Protein AF-A0A7S3J8K0-F1 (afdb_monomer_lite)

Radius of gyration: 32.5 Å; chains: 1; bounding box: 89×72×68 Å

Secondary structure (DSSP, 8-state):
-PPP------------------------------HHHHHHHHHHHHHHHHHHHHHHHHHHHHHHHHHHHHHTPPPPPPHHHHHHHHHHHHHHHHHHHHHHHHHHHHHHHHHH--HHHHHHHHHHHHHHHHHHHHHHHHHHHHHHHHHHHHHHTTS-THHHHHHHHHHHHHHHHHHHHHHHHIIIII--SSSS-S--HHHHHHHHHHHTT-HHHHHHHHHHHHHHHHHHHHHHHHHHHHHH--

Foldseek 3Di:
DDDDDDDDDDDDDDDDDDDDDDDPDPPPPPPPDPVVVVVVVVCVVVVVVVLCQLLLLLLVCQLVVLVVVLVPQQDQDDPVVLVVLVVVLVVLVVVLVVLVVVLVVLVVVLVPDDDPVSVVSVVVSVVVVVVSVVSVVVSVVSVVSSVSSVCVVVDDPVVSVVSNVVSVVSVVLSVVVVVQCCQVPVPDPDDDRPDNPLVVVLVVCVVVVCNVVSVVVVVVSVVSSVSSSVSSCVVVVVVVVD

Sequence (242 aa):
MSLVIGSGVLQSYSTTALSTACVDGSTTFTTKEPFAVYLICLLSFVGWWVFLLFLGVGLSAVPIDLINEFRGRPKKISKDEFSRRRTKLLQHVQALRKTHKQLEAVKETVEKDTGFKGWKNRRTFNRDLNKFEIQCMIAEKEFLALERVTKMSKLEPCLYWLKLLFGLIFIILSVVWIIHTFLWVLMVPGKDPIYPFLNNMLEGIREGHVDFLSTSVFALIAAYLLWAAIKGNIKFGFRFFC

Structure (mmCIF, N/CA/C/O backbone):
data_AF-A0A7S3J8K0-F1
#
_entry.id   AF-A0A7S3J8K0-F1
#
loop_
_atom_site.group_PDB
_atom_site.id
_atom_site.type_symbol
_atom_site.label_atom_id
_atom_site.label_alt_id
_atom_site.label_comp_id
_atom_site.label_asym_id
_atom_site.label_entity_id
_atom_site.label_seq_id
_atom_site.pdbx_PDB_ins_code
_atom_site.Cartn_x
_atom_site.Cartn_y
_atom_site.Cartn_z
_atom_site.occupancy
_atom_site.B_iso_or_equiv
_atom_site.auth_seq_id
_atom_site.auth_comp_id
_atom_site.auth_asym_id
_atom_site.auth_atom_id
_atom_site.pdbx_PDB_model_num
ATOM 1 N N . MET A 1 1 ? 38.466 -22.317 -21.990 1.00 37.34 1 MET A N 1
ATOM 2 C CA . MET A 1 1 ? 39.633 -21.489 -21.631 1.00 37.34 1 MET A CA 1
ATOM 3 C C . MET A 1 1 ? 39.431 -21.076 -20.185 1.00 37.34 1 MET A C 1
ATOM 5 O O . MET A 1 1 ? 38.468 -20.380 -19.895 1.00 37.34 1 MET A O 1
ATOM 9 N N . SER A 1 2 ? 40.194 -21.696 -19.288 1.00 30.28 2 SER A N 1
ATOM 10 C CA . SER A 1 2 ? 39.945 -21.714 -17.846 1.00 30.28 2 SER A CA 1
ATOM 11 C C . SER A 1 2 ? 40.284 -20.380 -17.194 1.00 30.28 2 SER A C 1
ATOM 13 O O . SER A 1 2 ? 41.313 -19.779 -17.494 1.00 30.28 2 SER A O 1
ATOM 15 N N . LEU A 1 3 ? 39.401 -19.953 -16.295 1.00 28.94 3 LEU A N 1
ATOM 16 C CA . LEU A 1 3 ? 39.547 -18.762 -15.480 1.00 28.94 3 LEU A CA 1
ATOM 17 C C . LEU A 1 3 ? 40.366 -19.106 -14.228 1.00 28.94 3 LEU A C 1
ATOM 19 O O . LEU A 1 3 ? 40.039 -20.032 -13.487 1.00 28.94 3 LEU A O 1
ATOM 23 N N . VAL A 1 4 ? 41.449 -18.357 -14.048 1.00 38.41 4 VAL A N 1
ATOM 24 C CA . VAL A 1 4 ? 42.348 -18.349 -12.893 1.00 38.41 4 VAL A CA 1
ATOM 25 C C . VAL A 1 4 ? 41.725 -17.504 -11.785 1.00 38.41 4 VAL A C 1
ATOM 27 O O . VAL A 1 4 ? 41.537 -16.311 -11.992 1.00 38.41 4 VAL A O 1
ATOM 30 N N . ILE A 1 5 ? 41.475 -18.093 -10.613 1.00 40.12 5 ILE A N 1
ATOM 31 C CA . ILE A 1 5 ? 41.446 -17.432 -9.291 1.00 40.12 5 ILE A CA 1
ATOM 32 C C . ILE A 1 5 ? 41.897 -18.536 -8.319 1.00 40.12 5 ILE A C 1
ATOM 34 O O . ILE A 1 5 ? 41.224 -19.550 -8.193 1.00 40.12 5 ILE A O 1
ATOM 38 N N . GLY A 1 6 ? 43.109 -18.533 -7.773 1.00 33.38 6 GLY A N 1
ATOM 39 C CA . GLY A 1 6 ? 43.604 -17.542 -6.822 1.00 33.38 6 GLY A CA 1
ATOM 40 C C . GLY A 1 6 ? 43.700 -18.230 -5.457 1.00 33.38 6 GLY A C 1
ATOM 41 O O . GLY A 1 6 ? 42.858 -18.025 -4.590 1.00 33.38 6 GLY A O 1
ATOM 42 N N . SER A 1 7 ? 44.682 -19.121 -5.315 1.00 35.03 7 SER A N 1
ATOM 43 C CA . SER A 1 7 ? 44.926 -19.920 -4.115 1.00 35.03 7 SER A CA 1
ATOM 44 C C . SER A 1 7 ? 45.577 -19.066 -3.028 1.00 35.03 7 SER A C 1
ATOM 46 O O . SER A 1 7 ? 46.740 -18.689 -3.145 1.00 35.03 7 SER A O 1
ATOM 48 N N . GLY A 1 8 ? 44.852 -18.809 -1.944 1.00 31.56 8 GLY A N 1
ATOM 49 C CA . GLY A 1 8 ? 45.462 -18.554 -0.646 1.00 31.56 8 GLY A CA 1
ATOM 50 C C . GLY A 1 8 ? 45.583 -19.878 0.097 1.00 31.56 8 GLY A C 1
ATOM 51 O O . GLY A 1 8 ? 44.588 -20.365 0.623 1.00 31.56 8 GLY A O 1
ATOM 52 N N . VAL A 1 9 ? 46.779 -20.466 0.145 1.00 36.59 9 VAL A N 1
ATOM 53 C CA . VAL A 1 9 ? 47.110 -21.491 1.143 1.00 36.59 9 VAL A CA 1
ATOM 54 C C . VAL A 1 9 ? 48.464 -21.150 1.739 1.00 36.59 9 VAL A C 1
ATOM 56 O O . VAL A 1 9 ? 49.478 -21.078 1.045 1.00 36.59 9 VAL A O 1
ATOM 59 N N . LEU A 1 10 ? 48.436 -20.922 3.049 1.00 36.06 10 LEU A N 1
ATOM 60 C CA . LEU A 1 10 ? 49.599 -20.827 3.909 1.00 36.06 10 LEU A CA 1
ATOM 61 C C . LEU A 1 10 ? 50.395 -22.134 3.834 1.00 36.06 10 LEU A C 1
ATOM 63 O O . LEU A 1 10 ? 49.951 -23.191 4.264 1.00 36.06 10 LEU A O 1
ATOM 67 N N . GLN A 1 11 ? 51.553 -21.999 3.202 1.00 34.75 11 GLN A N 1
ATOM 68 C CA . GLN A 1 11 ? 52.857 -22.588 3.482 1.00 34.75 11 GLN A CA 1
ATOM 69 C C . GLN A 1 11 ? 52.941 -23.711 4.525 1.00 34.75 11 GLN A C 1
ATOM 71 O O . GLN A 1 11 ? 52.584 -23.513 5.686 1.00 34.75 11 GLN A O 1
ATOM 76 N N . SER A 1 12 ? 53.589 -24.817 4.122 1.00 34.81 12 SER A N 1
ATOM 77 C CA . SER A 1 12 ? 54.822 -25.386 4.721 1.00 34.81 12 SER A CA 1
ATOM 78 C C . SER A 1 12 ? 54.952 -26.903 4.394 1.00 34.81 12 SER A C 1
ATOM 80 O O . SER A 1 12 ? 53.926 -27.564 4.313 1.00 34.81 12 SER A O 1
ATOM 82 N N . TYR A 1 13 ? 56.075 -27.584 4.099 1.00 34.81 13 TYR A N 1
ATOM 83 C CA . TYR A 1 13 ? 57.534 -27.370 4.068 1.00 34.81 13 TYR A CA 1
ATOM 84 C C . TYR A 1 13 ? 58.185 -28.271 2.962 1.00 34.81 13 TYR A C 1
ATOM 86 O O . TYR A 1 13 ? 57.579 -29.247 2.528 1.00 34.81 13 TYR A O 1
ATOM 94 N N . SER A 1 14 ? 59.419 -27.925 2.545 1.00 38.91 14 SER A N 1
ATOM 95 C CA . SER A 1 14 ? 60.467 -28.650 1.762 1.00 38.91 14 SER A CA 1
ATOM 96 C C . SER A 1 14 ? 60.599 -30.178 2.005 1.00 38.91 14 SER A C 1
ATOM 98 O O . SER A 1 14 ? 60.223 -30.634 3.073 1.00 38.91 14 SER A O 1
ATOM 100 N N . THR A 1 15 ? 61.192 -31.065 1.180 1.00 37.12 15 THR A N 1
ATOM 101 C CA . THR A 1 15 ? 62.047 -31.021 -0.033 1.00 37.12 15 THR A CA 1
ATOM 102 C C . THR A 1 15 ? 62.178 -32.449 -0.624 1.00 37.12 15 THR A C 1
ATOM 104 O O . THR A 1 15 ? 62.072 -33.428 0.107 1.00 37.12 15 THR A O 1
ATOM 107 N N . THR A 1 16 ? 62.564 -32.520 -1.909 1.00 36.84 16 THR A N 1
ATOM 108 C CA . THR A 1 16 ? 63.368 -33.561 -2.611 1.00 36.84 16 THR A CA 1
ATOM 109 C C . THR A 1 16 ? 62.804 -34.944 -3.009 1.00 36.84 16 THR A C 1
ATOM 111 O O . THR A 1 16 ? 62.582 -35.817 -2.184 1.00 36.84 16 THR A O 1
ATOM 114 N N . ALA A 1 17 ? 62.837 -35.130 -4.341 1.00 34.06 17 ALA A N 1
ATOM 115 C CA . ALA A 1 17 ? 63.299 -36.288 -5.124 1.00 34.06 17 ALA A CA 1
ATOM 116 C C . ALA A 1 17 ? 62.381 -37.511 -5.364 1.00 34.06 17 ALA A C 1
ATOM 118 O O . ALA A 1 17 ? 62.251 -38.410 -4.547 1.00 34.06 17 ALA A O 1
ATOM 119 N N . LEU A 1 18 ? 61.864 -37.545 -6.602 1.00 43.03 18 LEU A N 1
ATOM 120 C CA . LE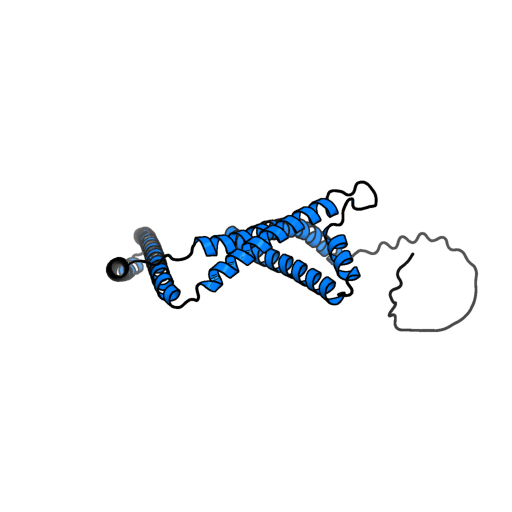U A 1 18 ? 61.936 -38.638 -7.586 1.00 43.03 18 LEU A CA 1
ATOM 121 C C . LEU A 1 18 ? 61.706 -40.086 -7.098 1.00 43.03 18 LEU A C 1
ATOM 123 O O . LEU A 1 18 ? 62.622 -40.742 -6.617 1.00 43.03 18 LEU A O 1
ATOM 127 N N . SER A 1 19 ? 60.531 -40.638 -7.410 1.00 37.44 19 SER A N 1
ATOM 128 C CA . SER A 1 19 ? 60.360 -42.072 -7.674 1.00 37.44 19 SER A CA 1
ATOM 129 C C . SER A 1 19 ? 59.039 -42.325 -8.396 1.00 37.44 19 SER A C 1
ATOM 131 O O . SER A 1 19 ? 57.958 -42.133 -7.845 1.00 37.44 19 SER A O 1
ATOM 133 N N . THR A 1 20 ? 59.149 -42.780 -9.638 1.00 48.78 20 THR A N 1
ATOM 134 C CA . THR A 1 20 ? 58.092 -43.391 -10.441 1.00 48.78 20 THR A CA 1
ATOM 135 C C . THR A 1 20 ? 57.468 -44.576 -9.701 1.00 48.78 20 THR A C 1
ATOM 137 O O . THR A 1 20 ? 58.139 -45.579 -9.481 1.00 48.78 20 THR A O 1
ATOM 140 N N . ALA A 1 21 ? 56.181 -44.493 -9.370 1.00 39.56 21 ALA A N 1
ATOM 141 C CA . ALA A 1 21 ? 55.320 -45.660 -9.187 1.00 39.56 21 ALA A CA 1
ATOM 142 C C . ALA A 1 21 ? 53.861 -45.238 -9.384 1.00 39.56 21 ALA A C 1
ATOM 144 O O . ALA A 1 21 ? 53.300 -44.472 -8.601 1.00 39.56 21 ALA A O 1
ATOM 145 N N . CYS A 1 22 ? 53.264 -45.724 -10.466 1.00 47.34 22 CYS A N 1
ATOM 146 C CA . CYS A 1 22 ? 51.845 -45.602 -10.745 1.00 47.34 22 CYS A CA 1
ATOM 147 C C . CYS A 1 22 ? 51.072 -46.388 -9.679 1.00 47.34 22 CYS A C 1
ATOM 149 O O . CYS A 1 22 ? 51.223 -47.605 -9.586 1.00 47.34 22 CYS A O 1
ATOM 151 N N . VAL A 1 23 ? 50.233 -45.706 -8.904 1.00 45.22 23 VAL A N 1
ATOM 152 C CA . VAL A 1 23 ? 49.132 -46.348 -8.186 1.00 45.22 23 VAL A CA 1
ATOM 153 C C . VAL A 1 23 ? 47.856 -45.808 -8.811 1.00 45.22 23 VAL A C 1
ATOM 155 O O . VAL A 1 23 ? 47.436 -44.690 -8.516 1.00 45.22 23 VAL A O 1
ATOM 158 N N . ASP A 1 24 ? 47.271 -46.608 -9.705 1.00 51.12 24 ASP A N 1
ATOM 159 C CA . ASP A 1 24 ? 45.864 -46.497 -10.079 1.00 51.12 24 ASP A CA 1
ATOM 160 C C . ASP A 1 24 ? 45.036 -46.787 -8.825 1.00 51.12 24 ASP A C 1
ATOM 162 O O . ASP A 1 24 ? 44.701 -47.923 -8.493 1.00 51.12 24 ASP A O 1
ATOM 166 N N . GLY A 1 25 ? 44.771 -45.728 -8.073 1.00 43.44 25 GLY A N 1
ATOM 167 C CA . GLY A 1 25 ? 43.767 -45.702 -7.033 1.00 43.44 25 GLY A CA 1
ATOM 168 C C . GLY A 1 25 ? 42.676 -44.766 -7.503 1.00 43.44 25 GLY A C 1
ATOM 169 O O . GLY A 1 25 ? 42.792 -43.557 -7.319 1.00 43.44 25 GLY A O 1
ATOM 170 N N . SER A 1 26 ? 41.613 -45.307 -8.093 1.00 50.69 26 SER A N 1
ATOM 171 C CA . SER A 1 26 ? 40.326 -44.626 -8.214 1.00 50.69 26 SER A CA 1
ATOM 172 C C . SER A 1 26 ? 39.761 -44.397 -6.809 1.00 50.69 26 SER A C 1
ATOM 174 O O . SER A 1 26 ? 38.843 -45.065 -6.342 1.00 50.69 26 SER A O 1
ATOM 176 N N . THR A 1 27 ? 40.356 -43.450 -6.090 1.00 48.88 27 THR A N 1
ATOM 177 C CA . THR A 1 27 ? 39.875 -42.983 -4.802 1.00 48.88 27 THR A CA 1
ATOM 178 C C . THR A 1 27 ? 38.696 -42.067 -5.079 1.00 48.88 27 THR A C 1
ATOM 180 O O . THR A 1 27 ? 38.815 -40.861 -5.278 1.00 48.88 27 THR A O 1
ATOM 183 N N . THR A 1 28 ? 37.507 -42.660 -5.124 1.00 48.69 28 THR A N 1
ATOM 184 C CA . THR A 1 28 ? 36.261 -41.916 -4.970 1.00 48.69 28 THR A CA 1
ATOM 185 C C . THR A 1 28 ? 36.272 -41.291 -3.579 1.00 48.69 28 THR A C 1
ATOM 187 O O . THR A 1 28 ? 35.854 -41.913 -2.598 1.00 48.69 28 THR A O 1
ATOM 190 N N . PHE A 1 29 ? 36.789 -40.065 -3.475 1.00 46.47 29 PHE A N 1
ATOM 191 C CA . PHE A 1 29 ? 36.611 -39.221 -2.304 1.00 46.47 29 PHE A CA 1
ATOM 192 C C . PHE A 1 29 ? 35.115 -38.961 -2.165 1.00 46.47 29 PHE A C 1
ATOM 194 O O . PHE A 1 29 ? 34.543 -38.080 -2.799 1.00 46.47 29 PHE A O 1
ATOM 201 N N . THR A 1 30 ? 34.462 -39.798 -1.364 1.00 54.72 30 THR A N 1
ATOM 202 C CA . THR A 1 30 ? 33.066 -39.612 -0.989 1.00 54.72 30 THR A CA 1
ATOM 203 C C . THR A 1 30 ? 33.068 -38.568 0.116 1.00 54.72 30 THR A C 1
ATOM 205 O O . THR A 1 30 ? 33.008 -38.888 1.305 1.00 54.72 30 THR A O 1
ATOM 208 N N . THR A 1 31 ? 33.249 -37.306 -0.264 1.00 59.72 31 THR A N 1
ATOM 209 C CA . THR A 1 31 ? 33.077 -36.180 0.644 1.00 59.72 31 THR A CA 1
ATOM 210 C C . THR A 1 31 ? 31.626 -36.222 1.100 1.00 59.72 31 THR A C 1
ATOM 212 O O . THR A 1 31 ? 30.705 -36.022 0.312 1.00 59.72 31 THR A O 1
ATOM 215 N N . LYS A 1 32 ? 31.401 -36.567 2.372 1.00 63.56 32 LYS A N 1
ATOM 216 C CA . LYS A 1 32 ? 30.095 -36.407 3.008 1.00 63.56 32 LYS A CA 1
ATOM 217 C C . LYS A 1 32 ? 29.818 -34.908 3.041 1.00 63.56 32 LYS A C 1
ATOM 219 O O . LYS A 1 32 ? 30.280 -34.222 3.949 1.00 63.56 32 LYS A O 1
ATOM 224 N N . GLU A 1 33 ? 29.147 -34.412 2.007 1.00 67.06 33 GLU A N 1
ATOM 225 C CA . GLU A 1 33 ? 28.693 -33.028 1.916 1.00 67.06 33 GLU A CA 1
ATOM 226 C C . GLU A 1 33 ? 27.973 -32.676 3.224 1.00 67.06 33 GLU A C 1
ATOM 228 O O . GLU A 1 33 ? 27.073 -33.418 3.646 1.00 67.06 33 GLU A O 1
ATOM 233 N N . PRO A 1 34 ? 28.381 -31.603 3.923 1.00 85.19 34 PRO A N 1
ATOM 234 C CA . PRO A 1 34 ? 27.758 -31.251 5.182 1.00 85.19 34 PRO A CA 1
ATOM 235 C C . PRO A 1 34 ? 26.278 -30.964 4.929 1.00 85.19 34 PRO A C 1
ATOM 237 O O . PRO A 1 34 ? 25.913 -30.368 3.917 1.00 85.19 34 PRO A O 1
ATOM 240 N N . PHE A 1 35 ? 25.417 -31.350 5.872 1.00 84.94 35 PHE A N 1
ATOM 241 C CA . PHE A 1 35 ? 23.965 -31.114 5.832 1.00 84.94 35 PHE A CA 1
ATOM 242 C C . PHE A 1 35 ? 23.584 -29.680 5.400 1.00 84.94 35 PHE A C 1
ATOM 244 O O . PHE A 1 35 ? 22.564 -29.469 4.746 1.00 84.94 35 PHE A O 1
ATOM 251 N N . ALA A 1 36 ? 24.445 -28.704 5.700 1.00 86.88 36 ALA A N 1
ATOM 252 C CA . ALA A 1 36 ? 24.331 -27.322 5.249 1.00 86.88 36 ALA A CA 1
ATOM 253 C C . ALA A 1 36 ? 24.188 -27.166 3.721 1.00 86.88 36 ALA A C 1
ATOM 255 O O . ALA A 1 36 ? 23.369 -26.364 3.283 1.00 86.88 36 ALA A O 1
ATOM 256 N N . VAL A 1 37 ? 24.922 -27.930 2.905 1.00 89.12 37 VAL A N 1
ATOM 257 C CA . VAL A 1 37 ? 24.858 -27.838 1.433 1.00 89.12 37 VAL A CA 1
ATOM 258 C C . VAL A 1 37 ? 23.489 -28.291 0.930 1.00 89.12 37 VAL A C 1
ATOM 260 O O . VAL A 1 37 ? 22.859 -27.585 0.145 1.00 89.12 37 VAL A O 1
ATOM 263 N N . TYR A 1 38 ? 22.962 -29.396 1.466 1.00 89.06 38 TYR A N 1
ATOM 264 C CA . TYR A 1 38 ? 21.605 -29.855 1.158 1.00 89.06 38 TYR A CA 1
ATOM 265 C C . TYR A 1 38 ? 20.540 -28.826 1.553 1.00 89.06 38 TYR A C 1
ATOM 267 O O . TYR A 1 38 ? 19.599 -28.592 0.793 1.00 89.06 38 TYR A O 1
ATOM 275 N N . LEU A 1 39 ? 20.704 -28.170 2.707 1.00 92.25 39 LEU A N 1
ATOM 276 C CA . LEU A 1 39 ? 19.794 -27.117 3.155 1.00 92.25 39 LEU A CA 1
ATOM 277 C C . LEU A 1 39 ? 19.836 -25.894 2.224 1.00 92.25 39 LEU A C 1
ATOM 279 O O . LEU A 1 39 ? 18.783 -25.382 1.852 1.00 92.25 39 LEU A O 1
ATOM 283 N N . ILE A 1 40 ? 21.024 -25.451 1.801 1.00 93.12 40 ILE A N 1
ATOM 284 C CA . ILE A 1 40 ? 21.189 -24.323 0.868 1.00 93.12 40 ILE A CA 1
ATOM 285 C C . ILE A 1 40 ? 20.564 -24.651 -0.494 1.00 93.12 40 ILE A C 1
ATOM 287 O O . ILE A 1 40 ? 19.859 -23.812 -1.059 1.00 93.12 40 ILE A O 1
ATOM 291 N N . CYS A 1 41 ? 20.757 -25.870 -1.006 1.00 92.00 41 CYS A N 1
ATOM 292 C CA . CYS A 1 41 ? 20.136 -26.317 -2.253 1.00 92.00 41 CYS A CA 1
ATOM 293 C C . CYS A 1 41 ? 18.606 -26.349 -2.152 1.00 92.00 41 CYS A C 1
ATOM 295 O O . CYS A 1 41 ? 17.924 -25.842 -3.042 1.00 92.00 41 CYS A O 1
ATOM 297 N N . LEU A 1 42 ? 18.059 -26.884 -1.056 1.00 93.25 42 LEU A N 1
ATOM 298 C CA . LEU A 1 42 ? 16.615 -26.937 -0.830 1.00 93.25 42 LEU A CA 1
ATOM 299 C C . LEU A 1 42 ? 16.009 -25.532 -0.698 1.00 93.25 42 LEU A C 1
ATOM 301 O O . LEU A 1 42 ? 14.989 -25.241 -1.323 1.00 93.25 42 LEU A O 1
ATOM 305 N N . LEU A 1 43 ? 16.656 -24.637 0.052 1.00 93.56 43 LEU A N 1
ATOM 306 C CA . LEU A 1 43 ? 16.227 -23.243 0.187 1.00 93.56 43 LEU A CA 1
ATOM 307 C C . LEU A 1 43 ? 16.319 -22.479 -1.135 1.00 93.56 43 LEU A C 1
ATOM 309 O O . LEU A 1 43 ? 15.436 -21.679 -1.425 1.00 93.56 43 LEU A O 1
ATOM 313 N N . SER A 1 44 ? 17.336 -22.741 -1.957 1.00 93.56 44 SER A N 1
ATOM 314 C CA . SER A 1 44 ? 17.474 -22.119 -3.280 1.00 93.56 44 SER A CA 1
ATOM 315 C C . SER A 1 44 ? 16.397 -22.612 -4.247 1.00 93.56 44 SER A C 1
ATOM 317 O O . SER A 1 44 ? 15.802 -21.813 -4.969 1.00 93.56 44 SER A O 1
ATOM 319 N N . PHE A 1 45 ? 16.090 -23.913 -4.218 1.00 93.94 45 PHE A N 1
ATOM 320 C CA . PHE A 1 45 ? 15.028 -24.504 -5.030 1.00 93.94 45 PHE A CA 1
ATOM 321 C C . PHE A 1 45 ? 13.655 -23.916 -4.683 1.00 93.94 45 PHE A C 1
ATOM 323 O O . PHE A 1 45 ? 12.934 -23.462 -5.569 1.00 93.94 45 PHE A O 1
ATOM 330 N N . VAL A 1 46 ? 13.306 -23.861 -3.393 1.00 94.31 46 VAL A N 1
ATOM 331 C CA . VAL A 1 46 ? 12.047 -23.247 -2.934 1.00 94.31 46 VAL A CA 1
ATOM 332 C C . VAL A 1 46 ? 12.056 -21.735 -3.179 1.00 94.31 46 VAL A C 1
ATOM 334 O O . VAL A 1 46 ? 11.060 -21.166 -3.629 1.00 94.31 46 VAL A O 1
ATOM 337 N N . GLY A 1 47 ? 13.194 -21.088 -2.929 1.00 90.88 47 GLY A N 1
ATOM 338 C CA . GLY A 1 47 ? 13.393 -19.653 -3.087 1.00 90.88 47 GLY A CA 1
ATOM 339 C C . GLY A 1 47 ? 13.126 -19.173 -4.507 1.00 90.88 47 GLY A C 1
ATOM 340 O O . GLY A 1 47 ? 12.505 -18.131 -4.668 1.00 90.88 47 GLY A O 1
ATOM 341 N N . TRP A 1 48 ? 13.496 -19.945 -5.531 1.00 89.12 48 TRP A N 1
ATOM 342 C CA . TRP A 1 48 ? 13.226 -19.592 -6.927 1.00 89.12 48 TRP A CA 1
ATOM 343 C C . TRP A 1 48 ? 11.726 -19.458 -7.226 1.00 89.12 48 TRP A C 1
ATOM 345 O O . TRP A 1 48 ? 11.288 -18.454 -7.786 1.00 89.12 48 TRP A O 1
ATOM 355 N N . TRP A 1 49 ? 10.913 -20.425 -6.791 1.00 89.69 49 TRP A N 1
ATOM 356 C CA . TRP A 1 49 ? 9.459 -20.394 -6.992 1.00 89.69 49 TRP A CA 1
ATOM 357 C C . TRP A 1 49 ? 8.795 -19.237 -6.252 1.00 89.69 49 TRP A C 1
ATOM 359 O O . TRP A 1 49 ? 7.958 -18.520 -6.805 1.00 89.69 49 TRP A O 1
ATOM 369 N N . VAL A 1 50 ? 9.203 -19.037 -5.001 1.00 89.25 50 VAL A N 1
ATOM 370 C CA . VAL A 1 50 ? 8.712 -17.955 -4.150 1.00 89.25 50 VAL A CA 1
ATOM 371 C C . VAL A 1 50 ? 9.114 -16.590 -4.726 1.00 89.25 50 VAL A C 1
ATOM 373 O O . VAL A 1 50 ? 8.292 -15.675 -4.791 1.00 89.25 50 VAL A O 1
ATOM 376 N N . PHE A 1 51 ? 10.346 -16.466 -5.222 1.00 87.62 51 PHE A N 1
ATOM 377 C CA . PHE A 1 51 ? 10.860 -15.259 -5.860 1.00 87.62 51 PHE A CA 1
ATOM 378 C C . PHE A 1 51 ? 10.100 -14.916 -7.142 1.00 87.62 51 PHE A C 1
ATOM 380 O O . PHE A 1 51 ? 9.715 -13.763 -7.308 1.00 87.62 51 PHE A O 1
ATOM 387 N N . LEU A 1 52 ? 9.812 -15.892 -8.011 1.00 88.19 52 LEU A N 1
ATOM 388 C CA . LEU A 1 52 ? 9.024 -15.659 -9.228 1.00 88.19 52 LEU A CA 1
ATOM 389 C C . LEU A 1 52 ? 7.620 -15.127 -8.915 1.00 88.19 52 LEU A C 1
ATOM 391 O O . LEU A 1 52 ? 7.156 -14.187 -9.563 1.00 88.19 52 LEU A O 1
ATOM 395 N N . LEU A 1 53 ? 6.960 -15.688 -7.899 1.00 89.12 53 LEU A N 1
ATOM 396 C CA . LEU A 1 53 ? 5.637 -15.239 -7.471 1.00 89.12 53 LEU A CA 1
ATOM 397 C C . LEU A 1 53 ? 5.690 -13.796 -6.950 1.00 89.12 53 LEU A C 1
ATOM 399 O O . LEU A 1 53 ? 4.933 -12.940 -7.414 1.00 89.12 53 LEU A O 1
ATOM 403 N N . PHE A 1 54 ? 6.599 -13.499 -6.018 1.00 90.00 54 PHE A N 1
ATOM 404 C CA . PHE A 1 54 ? 6.698 -12.165 -5.425 1.00 90.00 54 PHE A CA 1
ATOM 405 C C . PHE A 1 54 ? 7.174 -11.103 -6.408 1.00 90.00 54 PHE A C 1
ATOM 407 O O . PHE A 1 54 ? 6.605 -10.009 -6.445 1.00 90.00 54 PHE A O 1
ATOM 414 N N . LEU A 1 55 ? 8.177 -11.416 -7.228 1.00 90.31 55 LEU A N 1
ATOM 415 C CA . LEU A 1 55 ? 8.682 -10.502 -8.241 1.00 90.31 55 LEU A CA 1
ATOM 416 C C . LEU A 1 55 ? 7.604 -10.216 -9.290 1.00 90.31 55 LEU A C 1
ATOM 418 O O . LEU A 1 55 ? 7.397 -9.053 -9.621 1.00 90.31 55 LEU A O 1
ATOM 422 N N . GLY A 1 56 ? 6.860 -11.228 -9.752 1.00 88.56 56 GLY A N 1
ATOM 423 C CA . GLY A 1 56 ? 5.780 -11.048 -10.729 1.00 88.56 56 GLY A CA 1
ATOM 424 C C . GLY A 1 56 ? 4.636 -10.164 -10.215 1.00 88.56 56 GLY A C 1
ATOM 425 O O . GLY A 1 56 ? 4.190 -9.234 -10.900 1.00 88.56 56 GLY A O 1
ATOM 426 N N . VAL A 1 57 ? 4.193 -10.389 -8.973 1.00 90.56 57 VAL A N 1
ATOM 427 C CA . VAL A 1 57 ? 3.193 -9.526 -8.319 1.00 90.56 57 VAL A CA 1
ATOM 428 C C . VAL A 1 57 ? 3.749 -8.114 -8.108 1.00 90.56 57 VAL A C 1
ATOM 430 O O . VAL A 1 57 ? 3.045 -7.131 -8.329 1.00 90.56 57 VAL A O 1
ATOM 433 N N . GLY A 1 58 ? 5.019 -7.992 -7.727 1.00 91.00 58 GLY A N 1
ATOM 434 C CA . GLY A 1 58 ? 5.711 -6.719 -7.554 1.00 91.00 58 GLY A CA 1
ATOM 435 C C . GLY A 1 58 ? 5.792 -5.886 -8.833 1.00 91.00 58 GLY A C 1
ATOM 436 O O . GLY A 1 58 ? 5.432 -4.706 -8.828 1.00 91.00 58 GLY A O 1
ATOM 437 N N . LEU A 1 59 ? 6.204 -6.514 -9.938 1.00 90.81 59 LEU A N 1
ATOM 438 C CA . LEU A 1 59 ? 6.434 -5.879 -11.241 1.00 90.81 59 LEU A CA 1
ATOM 439 C C . LEU A 1 59 ? 5.155 -5.263 -11.827 1.00 90.81 59 LEU A C 1
ATOM 441 O O . LEU A 1 59 ? 5.205 -4.235 -12.504 1.00 90.81 59 LEU A O 1
ATOM 445 N N . SER A 1 60 ? 4.003 -5.878 -11.546 1.00 89.81 60 SER A N 1
ATOM 446 C CA . SER A 1 60 ? 2.683 -5.376 -11.939 1.00 89.81 60 SER A CA 1
ATOM 447 C C . SER A 1 60 ? 2.095 -4.397 -10.918 1.00 89.81 60 SER A C 1
ATOM 449 O O . SER A 1 60 ? 1.479 -3.399 -11.296 1.00 89.81 60 SER A O 1
ATOM 451 N N . ALA A 1 61 ? 2.321 -4.615 -9.619 1.00 90.31 61 ALA A N 1
ATOM 452 C CA . ALA A 1 61 ? 1.799 -3.750 -8.565 1.00 90.31 61 ALA A CA 1
ATOM 453 C C . ALA A 1 61 ? 2.380 -2.330 -8.609 1.00 90.31 61 ALA A C 1
ATOM 455 O O . ALA A 1 61 ? 1.631 -1.374 -8.409 1.00 90.31 61 ALA A O 1
ATOM 456 N N . VAL A 1 62 ? 3.683 -2.173 -8.880 1.00 90.00 62 VAL A N 1
ATOM 457 C CA . VAL A 1 62 ? 4.348 -0.856 -8.880 1.00 90.00 62 VAL A CA 1
ATOM 458 C C . VAL A 1 62 ? 3.672 0.142 -9.833 1.00 90.00 62 VAL A C 1
ATOM 460 O O . VAL A 1 62 ? 3.217 1.176 -9.337 1.00 90.00 62 VAL A O 1
ATOM 463 N N . PRO A 1 63 ? 3.558 -0.119 -11.152 1.00 89.88 63 PRO A N 1
ATOM 464 C CA . PRO A 1 63 ? 2.930 0.830 -12.071 1.00 89.88 63 PRO A CA 1
ATOM 465 C C . PRO A 1 63 ? 1.446 1.065 -11.760 1.00 89.88 63 PRO A C 1
ATOM 467 O O . PRO A 1 63 ? 0.978 2.205 -11.797 1.00 89.88 63 PRO A O 1
ATOM 470 N N . ILE A 1 64 ? 0.709 0.008 -11.402 1.00 89.50 64 ILE A N 1
ATOM 471 C CA . ILE A 1 64 ? -0.725 0.095 -11.098 1.00 89.50 64 ILE A CA 1
ATOM 472 C C . ILE A 1 64 ? -0.975 0.986 -9.876 1.00 89.50 64 ILE A C 1
ATOM 474 O O . ILE A 1 64 ? -1.910 1.787 -9.884 1.00 89.50 64 ILE A O 1
ATOM 478 N N . ASP A 1 65 ? -0.139 0.892 -8.841 1.00 88.88 65 ASP A N 1
ATOM 479 C CA . ASP A 1 65 ? -0.295 1.698 -7.629 1.00 88.88 65 ASP A CA 1
ATOM 480 C C . ASP A 1 65 ? -0.045 3.188 -7.898 1.00 88.88 65 ASP A C 1
ATOM 482 O O . ASP A 1 65 ? -0.815 4.022 -7.422 1.00 88.88 65 ASP A O 1
ATOM 486 N N . LEU A 1 66 ? 0.955 3.533 -8.722 1.00 88.06 66 LEU A N 1
ATOM 487 C CA . LEU A 1 66 ? 1.227 4.925 -9.111 1.00 88.06 66 LEU A CA 1
ATOM 488 C C . LEU A 1 66 ? 0.060 5.529 -9.915 1.00 88.06 66 LEU A C 1
ATOM 490 O O . LEU A 1 66 ? -0.342 6.672 -9.683 1.00 88.06 66 LEU A O 1
ATOM 494 N N . ILE A 1 67 ? -0.537 4.750 -10.821 1.00 88.81 67 ILE A N 1
ATOM 495 C CA . ILE A 1 67 ? -1.702 5.183 -11.609 1.00 88.81 67 ILE A CA 1
ATOM 496 C C . ILE A 1 67 ? -2.943 5.315 -10.726 1.00 88.81 67 ILE A C 1
ATOM 498 O O . ILE A 1 67 ? -3.704 6.279 -10.850 1.00 88.81 67 ILE A O 1
ATOM 502 N N . ASN A 1 68 ? -3.160 4.367 -9.815 1.00 88.69 68 ASN A N 1
ATOM 503 C CA . ASN A 1 68 ? -4.278 4.417 -8.881 1.00 88.69 68 ASN A CA 1
ATOM 504 C C . ASN A 1 68 ? -4.168 5.606 -7.927 1.00 88.69 68 ASN A C 1
ATOM 506 O O . ASN A 1 68 ? -5.188 6.217 -7.617 1.00 88.69 68 ASN A O 1
ATOM 510 N N . GLU A 1 69 ? -2.960 5.991 -7.521 1.00 86.50 69 GLU A N 1
ATOM 511 C CA . GLU A 1 69 ? -2.744 7.189 -6.713 1.00 86.50 69 GLU A CA 1
ATOM 512 C C . GLU A 1 69 ? -3.134 8.469 -7.471 1.00 86.50 69 GLU A C 1
ATOM 514 O O . GLU A 1 69 ? -3.776 9.358 -6.907 1.00 86.50 69 GLU A O 1
ATOM 519 N N . PHE A 1 70 ? -2.849 8.538 -8.776 1.00 86.00 70 PHE A N 1
ATOM 520 C CA . PHE A 1 70 ? -3.304 9.643 -9.623 1.00 86.00 70 PHE A CA 1
ATOM 521 C C . PHE A 1 70 ? -4.827 9.649 -9.846 1.00 86.00 70 PHE A C 1
ATOM 523 O O . PHE A 1 70 ? -5.464 10.710 -9.867 1.00 86.00 70 PHE A O 1
ATOM 530 N N . ARG A 1 71 ? -5.439 8.470 -10.018 1.00 85.81 71 ARG A N 1
ATOM 531 C CA . ARG A 1 71 ? -6.898 8.323 -10.174 1.00 85.81 71 ARG A CA 1
ATOM 532 C C . ARG A 1 71 ? -7.646 8.659 -8.886 1.00 85.81 71 ARG A C 1
ATOM 534 O O . ARG A 1 71 ? -8.665 9.341 -8.939 1.00 85.81 71 ARG A O 1
ATOM 541 N N . GLY A 1 72 ? -7.117 8.225 -7.745 1.00 80.88 72 GLY A N 1
ATOM 542 C CA . GLY A 1 72 ? -7.633 8.473 -6.399 1.00 80.88 72 GLY A CA 1
ATOM 543 C C . GLY A 1 72 ? -7.388 9.893 -5.887 1.00 80.88 72 GLY A C 1
ATOM 544 O O . GLY A 1 72 ? -7.500 10.137 -4.683 1.00 80.88 72 GLY A O 1
ATOM 545 N N . ARG A 1 73 ? -7.044 10.835 -6.777 1.00 82.12 73 ARG A N 1
ATOM 546 C CA . ARG A 1 73 ? -6.825 12.228 -6.406 1.00 82.12 73 ARG A CA 1
ATOM 547 C C . ARG A 1 73 ? -8.103 12.824 -5.788 1.00 82.12 73 ARG A C 1
ATOM 549 O O . ARG A 1 73 ? -9.170 12.781 -6.410 1.00 82.12 73 ARG A O 1
ATOM 556 N N . PRO A 1 74 ? -8.028 13.402 -4.582 1.00 77.69 74 PRO A N 1
ATOM 557 C CA . PRO A 1 74 ? -9.132 14.175 -4.007 1.00 77.69 74 PRO A CA 1
ATOM 558 C C . PRO A 1 74 ? -9.521 15.336 -4.938 1.00 77.69 74 PRO A C 1
ATOM 560 O O . PRO A 1 74 ? -8.686 16.148 -5.341 1.00 77.69 74 PRO A O 1
ATOM 563 N N . LYS A 1 75 ? -10.805 15.417 -5.296 1.00 76.94 75 LYS A N 1
ATOM 564 C CA . LYS A 1 75 ? -11.356 16.513 -6.104 1.00 76.94 75 LYS A CA 1
ATOM 565 C C . LYS A 1 75 ? -11.712 17.695 -5.201 1.00 76.94 75 LYS A C 1
ATOM 567 O O . LYS A 1 75 ? -12.072 17.501 -4.042 1.00 76.94 75 LYS A O 1
ATOM 572 N N . LYS A 1 76 ? -11.618 18.918 -5.733 1.00 77.00 76 LYS A N 1
ATOM 573 C CA . LYS A 1 76 ? -12.045 20.128 -5.016 1.00 77.00 76 LYS A CA 1
ATOM 574 C C . LYS A 1 76 ? -13.543 20.015 -4.707 1.00 77.00 76 LYS A C 1
ATOM 576 O O . LYS A 1 76 ? -14.338 19.806 -5.618 1.00 77.00 76 LYS A O 1
ATOM 581 N N . ILE A 1 77 ? -13.895 20.123 -3.430 1.00 82.69 77 ILE A N 1
ATOM 582 C CA . ILE A 1 77 ? -15.277 20.124 -2.934 1.00 82.69 77 ILE A CA 1
ATOM 583 C C . ILE A 1 77 ? -15.704 21.586 -2.745 1.00 82.69 77 ILE A C 1
ATOM 585 O O . ILE A 1 77 ? -14.876 22.422 -2.375 1.00 82.69 77 ILE A O 1
ATOM 589 N N . SER A 1 78 ? -16.976 21.909 -2.993 1.00 86.94 78 SER A N 1
ATOM 590 C CA . SER A 1 78 ? -17.512 23.246 -2.696 1.00 86.94 78 SER A CA 1
ATOM 591 C C . SER A 1 78 ? -17.437 23.552 -1.191 1.00 86.94 78 SER A C 1
ATOM 593 O O . SER A 1 78 ? -17.591 22.653 -0.362 1.00 86.94 78 SER A O 1
ATOM 595 N N . LYS A 1 79 ? -17.228 24.822 -0.815 1.00 86.56 79 LYS A N 1
ATOM 596 C CA . LYS A 1 79 ? -17.114 25.241 0.598 1.00 86.56 79 LYS A CA 1
ATOM 597 C C . LYS A 1 79 ? -18.358 24.862 1.413 1.00 86.56 79 LYS A C 1
ATOM 599 O O . LYS A 1 79 ? -18.229 24.380 2.538 1.00 86.56 79 LYS A O 1
ATOM 604 N N . ASP A 1 80 ? -19.539 24.999 0.817 1.00 90.44 80 ASP A N 1
ATOM 605 C CA . ASP A 1 80 ? -20.810 24.674 1.472 1.00 90.44 80 ASP A CA 1
ATOM 606 C C . ASP A 1 80 ? -20.955 23.173 1.711 1.00 90.44 80 ASP A C 1
ATOM 608 O O . ASP A 1 80 ? -21.353 22.728 2.789 1.00 90.44 80 ASP A O 1
ATOM 612 N N . GLU A 1 81 ? -20.580 22.369 0.717 1.00 90.38 81 GLU A N 1
ATOM 613 C CA . GLU A 1 81 ? -20.611 20.916 0.828 1.00 90.38 81 GLU A CA 1
ATOM 614 C C . GLU A 1 81 ? -19.590 20.417 1.861 1.00 90.38 81 GLU A C 1
ATOM 616 O O . GLU A 1 81 ? -19.899 19.529 2.658 1.00 90.38 81 GLU A O 1
ATOM 621 N N . PHE A 1 82 ? -18.405 21.030 1.914 1.00 91.06 82 PHE A N 1
ATOM 622 C CA . PHE A 1 82 ? -17.397 20.736 2.930 1.00 91.06 82 PHE A CA 1
ATOM 623 C C . PHE A 1 82 ? -17.918 21.021 4.346 1.00 91.06 82 PHE A C 1
ATOM 625 O O . PHE A 1 82 ? -17.789 20.171 5.230 1.00 91.06 82 PHE A O 1
ATOM 632 N N . SER A 1 83 ? -18.567 22.173 4.552 1.00 91.44 83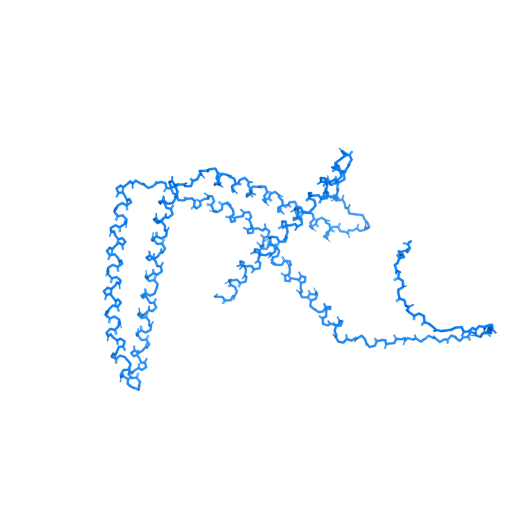 SER A N 1
ATOM 633 C CA . SER A 1 83 ? -19.184 22.527 5.837 1.00 91.44 83 SER A CA 1
ATOM 634 C C . SER A 1 83 ? -20.264 21.517 6.242 1.00 91.44 83 SER A C 1
ATOM 636 O O . SER A 1 83 ? -20.244 20.990 7.355 1.00 91.44 83 SER A O 1
ATOM 638 N N . ARG A 1 84 ? -21.148 21.134 5.307 1.00 94.25 84 ARG A N 1
ATOM 639 C CA . ARG A 1 84 ? -22.185 20.114 5.546 1.00 94.25 84 ARG A CA 1
ATOM 640 C C . ARG A 1 84 ? -21.594 18.762 5.949 1.00 94.25 84 ARG A C 1
ATOM 642 O O . ARG A 1 84 ? -22.071 18.158 6.909 1.00 94.25 84 ARG A O 1
ATOM 649 N N . ARG A 1 85 ? -20.563 18.281 5.241 1.00 92.56 85 ARG A N 1
ATOM 650 C CA . ARG A 1 85 ? -19.890 17.007 5.557 1.00 92.56 85 ARG A CA 1
ATOM 651 C C . ARG A 1 85 ? -19.210 17.055 6.925 1.00 92.56 85 ARG A C 1
ATOM 653 O O . ARG A 1 85 ? -19.362 16.119 7.702 1.00 92.56 85 ARG A O 1
ATOM 660 N N . ARG A 1 86 ? -18.537 18.163 7.257 1.00 93.69 86 ARG A N 1
ATOM 661 C CA . ARG A 1 86 ? -17.911 18.363 8.572 1.00 93.69 86 ARG A CA 1
ATOM 662 C C . ARG A 1 86 ? -18.939 18.332 9.706 1.00 93.69 86 ARG A C 1
ATOM 664 O O . ARG A 1 86 ? -18.694 17.685 10.719 1.00 93.69 86 ARG A O 1
ATOM 671 N N . THR A 1 87 ? -20.090 18.981 9.533 1.00 95.62 87 THR A N 1
ATOM 672 C CA . THR A 1 87 ? -21.166 18.980 10.538 1.00 95.62 87 THR A CA 1
ATOM 673 C C . THR A 1 87 ? -21.781 17.592 10.715 1.00 95.62 87 THR A C 1
ATOM 675 O O . THR A 1 87 ? -21.979 17.163 11.849 1.00 95.62 87 THR A O 1
ATOM 678 N N . LYS A 1 88 ? -22.022 16.852 9.622 1.00 95.75 88 LYS A N 1
ATOM 679 C CA . LYS A 1 88 ? -22.491 15.456 9.692 1.00 95.75 88 LYS A CA 1
ATOM 680 C C . LYS A 1 88 ? -21.497 14.554 10.425 1.00 95.75 88 LYS A C 1
ATOM 682 O O . LYS A 1 88 ? -21.902 13.798 11.303 1.00 95.75 88 LYS A O 1
ATOM 687 N N . LEU A 1 89 ? -20.204 14.678 10.117 1.00 95.69 89 LEU A N 1
ATOM 688 C CA . LEU A 1 89 ? -19.153 13.924 10.798 1.00 95.69 89 LEU A CA 1
ATOM 689 C C . LEU A 1 89 ? -19.098 14.270 12.292 1.00 95.69 89 LEU A C 1
ATOM 691 O O . LEU A 1 89 ? -19.016 13.375 13.126 1.00 95.69 89 LEU A O 1
ATOM 695 N N . LEU A 1 90 ? -19.216 15.554 12.650 1.00 96.19 90 LEU A N 1
ATOM 696 C CA . LEU A 1 90 ? -19.264 15.986 14.048 1.00 96.19 90 LEU A CA 1
ATOM 697 C C . LEU A 1 90 ? -20.450 15.357 14.795 1.00 96.19 90 LEU A C 1
ATOM 699 O O . LEU A 1 90 ? -20.272 14.846 15.899 1.00 96.19 90 LEU A O 1
ATOM 703 N N . GLN A 1 91 ? -21.641 15.353 14.190 1.00 96.38 91 GLN A N 1
ATOM 704 C CA . GLN A 1 91 ? -22.829 14.706 14.759 1.00 96.38 91 GLN A CA 1
ATOM 705 C C . GLN A 1 91 ? -22.627 13.195 14.927 1.00 96.38 91 GLN A C 1
ATOM 707 O O . GLN A 1 91 ? -22.965 12.640 15.974 1.00 96.38 91 GLN A O 1
ATOM 712 N N . HIS A 1 92 ? -22.031 12.534 13.933 1.00 95.62 92 HIS A N 1
ATOM 713 C CA . HIS A 1 92 ? -21.741 11.104 13.989 1.00 95.62 92 HIS A CA 1
ATOM 714 C C . HIS A 1 92 ? -20.736 10.766 15.103 1.00 95.62 92 HIS A C 1
ATOM 716 O O . HIS A 1 92 ? -20.994 9.882 15.917 1.00 95.62 92 HIS A O 1
ATOM 722 N N . VAL A 1 93 ? -19.647 11.531 15.231 1.00 96.56 93 VAL A N 1
ATOM 723 C CA . VAL A 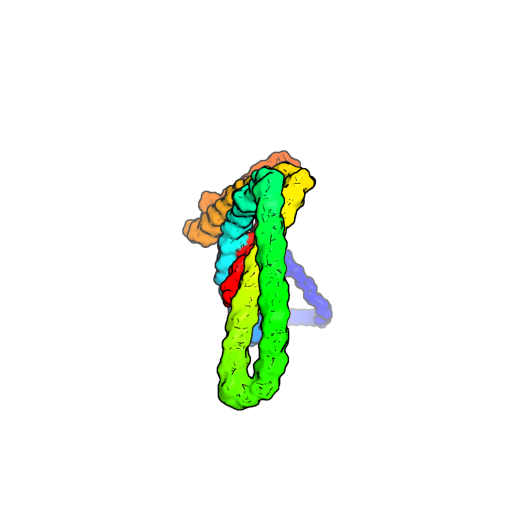1 93 ? -18.658 11.376 16.313 1.00 96.56 93 VAL A CA 1
ATOM 724 C C . VAL A 1 93 ? -19.285 11.636 17.688 1.00 96.56 93 VAL A C 1
ATOM 726 O O . VAL A 1 93 ? -18.993 10.925 18.649 1.00 96.56 93 VAL A O 1
ATOM 729 N N . GLN A 1 94 ? -20.190 12.611 17.805 1.00 96.88 94 GLN A N 1
ATOM 730 C CA . GLN A 1 94 ? -20.934 12.845 19.046 1.00 96.88 94 GLN A CA 1
ATOM 731 C C . GLN A 1 94 ? -21.848 11.664 19.406 1.00 96.88 94 GLN A C 1
ATOM 733 O O . GLN A 1 94 ? -21.923 11.288 20.578 1.00 96.88 94 GLN A O 1
ATOM 738 N N . ALA A 1 95 ? -22.517 11.054 18.423 1.00 95.75 95 ALA A N 1
ATOM 739 C CA . ALA A 1 95 ? -23.326 9.853 18.628 1.00 95.75 95 ALA A CA 1
ATOM 740 C C . ALA A 1 95 ? -22.463 8.641 19.024 1.00 95.75 95 ALA A C 1
ATOM 742 O O . ALA A 1 95 ? -22.803 7.926 19.971 1.00 95.75 95 ALA A O 1
ATOM 743 N N . LEU A 1 96 ? -21.305 8.461 18.381 1.00 95.88 96 LEU A N 1
ATOM 744 C CA . LEU A 1 96 ? -20.325 7.437 18.750 1.00 95.88 96 LEU A CA 1
ATOM 745 C C . LEU A 1 96 ? -19.832 7.625 20.183 1.00 95.88 96 LEU A C 1
ATOM 747 O O . LEU A 1 96 ? -19.818 6.672 20.955 1.00 95.88 96 LEU A O 1
ATOM 751 N N . ARG A 1 97 ? -19.528 8.860 20.592 1.00 96.44 97 ARG A N 1
ATOM 752 C CA . ARG A 1 97 ? -19.111 9.158 21.968 1.00 96.44 97 ARG A CA 1
ATOM 753 C C . ARG A 1 97 ? -20.189 8.811 22.999 1.00 96.44 97 ARG A C 1
ATOM 755 O O . ARG A 1 97 ? -19.856 8.343 24.084 1.00 96.44 97 ARG A O 1
ATOM 762 N N . LYS A 1 98 ? -21.471 9.029 22.687 1.00 96.25 98 LYS A N 1
ATOM 763 C CA . LYS A 1 98 ? -22.585 8.611 23.560 1.00 96.25 98 LYS A CA 1
ATOM 764 C C . LYS A 1 98 ? -22.693 7.088 23.639 1.00 96.25 98 LYS A C 1
ATOM 766 O O . LYS A 1 98 ? -22.821 6.555 24.736 1.00 96.25 98 LYS A O 1
ATOM 771 N N . THR A 1 99 ? -22.577 6.412 22.498 1.00 94.88 99 THR A N 1
ATOM 772 C CA . THR A 1 99 ? -22.595 4.943 22.410 1.00 94.88 99 THR A CA 1
ATOM 773 C C . THR A 1 99 ? -21.447 4.334 23.217 1.00 94.88 99 THR A C 1
ATOM 775 O O . THR A 1 99 ? -21.662 3.397 23.975 1.00 94.88 99 THR A O 1
ATOM 778 N N . HIS A 1 100 ? -20.247 4.918 23.140 1.00 96.00 100 HIS A N 1
ATOM 779 C CA . HIS A 1 100 ? -19.090 4.497 23.928 1.00 96.00 100 HIS A CA 1
ATOM 780 C C . HIS A 1 100 ? -19.352 4.574 25.437 1.00 96.00 100 HIS A C 1
ATOM 782 O O . HIS A 1 100 ? -19.124 3.595 26.137 1.00 96.00 100 HIS A O 1
ATOM 788 N N . LYS A 1 101 ? -19.913 5.690 25.929 1.00 96.12 101 LYS A N 1
ATOM 789 C CA . LYS A 1 101 ? -20.276 5.839 27.351 1.00 96.12 101 LYS A CA 1
ATOM 790 C C . LYS A 1 101 ? -21.296 4.795 27.816 1.00 96.12 101 LYS A C 1
ATOM 792 O O . LYS A 1 101 ? -21.209 4.303 28.933 1.00 96.12 101 LYS A O 1
ATOM 797 N N . GLN A 1 102 ? -22.275 4.462 26.972 1.00 94.31 102 GLN A N 1
ATOM 798 C CA . GLN A 1 102 ? -23.244 3.405 27.280 1.00 94.31 102 GLN A CA 1
ATOM 799 C C . GLN A 1 102 ? -22.563 2.037 27.354 1.00 94.31 102 GLN A C 1
ATOM 801 O O . GLN A 1 102 ? -22.851 1.248 28.247 1.00 94.31 102 GLN A O 1
ATOM 806 N N . LEU A 1 103 ? -21.640 1.774 26.432 1.00 93.81 103 LEU A N 1
ATOM 807 C CA . LEU A 1 103 ? -20.891 0.527 26.380 1.00 93.81 103 LEU A CA 1
ATOM 808 C C . LEU A 1 103 ? -19.952 0.383 27.587 1.00 93.81 103 LEU A C 1
ATOM 810 O O . LEU A 1 103 ? -19.839 -0.703 28.142 1.00 93.81 103 LEU A O 1
ATOM 814 N N . GLU A 1 104 ? -19.350 1.478 28.046 1.00 94.06 104 GLU A N 1
ATOM 815 C CA . GLU A 1 104 ? -18.543 1.533 29.269 1.00 94.06 104 GLU A CA 1
ATOM 816 C C . GLU A 1 104 ? -19.375 1.194 30.517 1.00 94.06 104 GLU A C 1
ATOM 818 O O . GLU A 1 104 ? -18.975 0.339 31.302 1.00 94.06 104 GLU A O 1
ATOM 823 N N . ALA A 1 105 ? -20.589 1.742 30.641 1.00 93.00 105 ALA A N 1
ATOM 824 C CA . ALA A 1 105 ? -21.501 1.383 31.730 1.00 93.00 105 ALA A CA 1
ATOM 825 C C . ALA A 1 105 ? -21.926 -0.100 31.684 1.00 93.00 105 ALA A C 1
ATOM 827 O O . ALA A 1 105 ? -22.011 -0.766 32.715 1.00 93.00 105 ALA A O 1
ATOM 828 N N . VAL A 1 106 ? -22.165 -0.649 30.487 1.00 91.31 106 VAL A N 1
ATOM 829 C CA . VAL A 1 106 ? -22.488 -2.077 30.319 1.00 91.31 106 VAL A CA 1
ATOM 830 C C . VAL A 1 106 ? -21.287 -2.960 30.668 1.00 91.31 106 VAL A C 1
ATOM 832 O O . VAL A 1 106 ? -21.479 -4.016 31.271 1.00 91.31 106 VAL A O 1
ATOM 835 N N . LYS A 1 107 ? -20.055 -2.531 30.363 1.00 92.00 107 LYS A N 1
ATOM 836 C CA . LYS A 1 107 ? -18.825 -3.271 30.684 1.00 92.00 107 LYS A CA 1
ATOM 837 C C . LYS A 1 107 ? -18.745 -3.614 32.173 1.00 92.00 107 LYS A C 1
ATOM 839 O O . LYS A 1 107 ? -18.530 -4.775 32.509 1.00 92.00 107 LYS A O 1
ATOM 844 N N . GLU A 1 108 ? -19.004 -2.641 33.046 1.00 89.38 108 GLU A N 1
ATOM 845 C CA . GLU A 1 108 ? -18.977 -2.847 34.501 1.00 89.38 108 GLU A CA 1
ATOM 846 C C . GLU A 1 108 ? -20.004 -3.886 34.978 1.00 89.38 108 GLU A C 1
ATOM 848 O O . GLU A 1 108 ? -19.755 -4.620 35.935 1.00 89.38 108 GLU A O 1
ATOM 853 N N . THR A 1 109 ? -21.169 -3.963 34.324 1.00 87.31 109 THR A N 1
ATOM 854 C CA . THR A 1 109 ? -22.196 -4.968 34.655 1.00 87.31 109 THR A CA 1
ATOM 855 C C . THR A 1 109 ? -21.809 -6.365 34.173 1.00 87.31 109 THR A C 1
ATOM 857 O O . THR A 1 109 ? -21.997 -7.341 34.894 1.00 87.31 109 THR A O 1
ATOM 860 N N . VAL A 1 110 ? -21.203 -6.461 32.987 1.00 88.31 110 VAL A N 1
ATOM 861 C CA . VAL A 1 110 ? -20.788 -7.729 32.374 1.00 88.31 110 VAL A CA 1
ATOM 862 C C . VAL A 1 110 ? -19.593 -8.347 33.106 1.00 88.31 110 VAL A C 1
ATOM 864 O O . VAL A 1 110 ? -19.495 -9.569 33.167 1.00 88.31 110 VAL A O 1
ATOM 867 N N . GLU A 1 111 ? -18.704 -7.536 33.689 1.00 86.88 111 GLU A N 1
ATOM 868 C CA . GLU A 1 111 ? -17.573 -8.019 34.500 1.00 86.88 111 GLU A CA 1
ATOM 869 C C . GLU A 1 111 ? -18.009 -8.651 35.831 1.00 86.88 111 GLU A C 1
ATOM 871 O O . GLU A 1 111 ? -17.319 -9.528 36.348 1.00 86.88 111 GLU A O 1
ATOM 876 N N . LYS A 1 112 ? -19.165 -8.246 36.371 1.00 87.69 112 LYS A N 1
ATOM 877 C CA . LYS A 1 112 ? -19.722 -8.787 37.623 1.00 87.69 112 LYS A CA 1
ATOM 878 C C . LYS A 1 112 ? -20.526 -10.075 37.419 1.00 87.69 112 LYS A C 1
ATOM 880 O O . LYS A 1 112 ? -20.732 -10.824 38.374 1.00 87.69 112 LYS A O 1
ATOM 885 N N . ASP A 1 113 ? -20.979 -10.348 36.197 1.00 86.00 113 ASP A N 1
ATOM 886 C CA . ASP A 1 113 ? -21.762 -11.541 35.879 1.00 86.00 113 ASP A CA 1
ATOM 887 C C . ASP A 1 113 ? -20.874 -12.799 35.820 1.00 86.00 113 ASP A C 1
ATOM 889 O O . ASP A 1 113 ? -19.958 -12.908 35.004 1.00 86.00 113 ASP A O 1
ATOM 893 N N . THR A 1 114 ? -21.194 -13.811 36.631 1.00 86.44 114 THR A N 1
ATOM 894 C CA . THR A 1 114 ? -20.498 -15.109 36.643 1.00 86.44 114 THR A CA 1
ATOM 895 C C . THR A 1 114 ? -21.328 -16.227 35.992 1.00 86.44 114 THR A C 1
ATOM 897 O O . THR A 1 114 ? -22.549 -16.139 35.835 1.00 86.44 114 THR A O 1
ATOM 900 N N . GLY A 1 115 ? -20.657 -17.296 35.549 1.00 88.69 115 GLY A N 1
ATOM 901 C CA . GLY A 1 115 ? -21.295 -18.492 34.983 1.00 88.69 115 GLY A CA 1
ATOM 902 C C . GLY A 1 115 ? -21.772 -18.364 33.525 1.00 88.69 115 GLY A C 1
ATOM 903 O O . GLY A 1 115 ? -21.264 -17.564 32.738 1.00 88.69 115 GLY A O 1
ATOM 904 N N . PHE A 1 116 ? -22.760 -19.184 33.141 1.00 83.06 116 PHE A N 1
ATOM 905 C CA . PHE A 1 116 ? -23.252 -19.301 31.755 1.00 83.06 116 PHE A CA 1
ATOM 906 C C . PHE A 1 116 ? -23.922 -18.015 31.236 1.00 83.06 116 PHE A C 1
ATOM 908 O O . PHE A 1 116 ? -23.795 -17.660 30.061 1.00 83.06 116 PHE A O 1
ATOM 915 N N . LYS A 1 117 ? -24.596 -17.276 32.128 1.00 84.62 117 LYS A N 1
ATOM 916 C CA . LYS A 1 117 ? -25.187 -15.966 31.823 1.00 84.62 117 LYS A CA 1
ATOM 917 C C . LYS A 1 117 ? -24.100 -14.924 31.526 1.00 84.62 117 LYS A C 1
ATOM 919 O O . LYS A 1 117 ? -24.205 -14.233 30.515 1.00 84.62 117 LYS A O 1
ATOM 924 N N . GLY A 1 118 ? -23.022 -14.898 32.316 1.00 88.38 118 GLY A N 1
ATOM 925 C CA . GLY A 1 118 ? -21.846 -14.058 32.061 1.00 88.38 118 GLY A CA 1
ATOM 926 C C . GLY A 1 118 ? -21.165 -14.379 30.728 1.00 88.38 118 GLY A C 1
ATOM 927 O O . GLY A 1 118 ? -20.849 -13.471 29.963 1.00 88.38 118 GLY A O 1
ATOM 928 N N . TRP A 1 119 ? -21.033 -15.662 30.369 1.00 87.31 119 TRP A N 1
ATOM 929 C CA . TRP A 1 119 ? -20.499 -16.062 29.057 1.00 87.31 119 TRP A CA 1
ATOM 930 C C . TRP A 1 119 ? -21.339 -15.521 27.887 1.00 87.31 119 TRP A C 1
ATOM 932 O O . TRP A 1 119 ? -20.790 -14.944 26.942 1.00 87.31 119 TRP A O 1
ATOM 942 N N . LYS A 1 120 ? -22.672 -15.645 27.960 1.00 89.12 120 LYS A N 1
ATOM 943 C CA . LYS A 1 120 ? -23.584 -15.112 26.935 1.00 89.12 120 LYS A CA 1
ATOM 944 C C . LYS A 1 120 ? -23.509 -13.582 26.853 1.00 89.12 120 LYS A C 1
ATOM 946 O O . LYS A 1 120 ? -23.370 -13.053 25.750 1.00 89.12 120 LYS A O 1
ATOM 951 N N . ASN A 1 121 ? -23.539 -12.898 27.998 1.00 90.81 121 ASN A N 1
ATOM 952 C CA . ASN A 1 121 ? -23.498 -11.435 28.089 1.00 90.81 121 ASN A CA 1
ATOM 953 C C . ASN A 1 121 ? -22.163 -10.859 27.588 1.00 90.81 121 ASN A C 1
ATOM 955 O O . ASN A 1 121 ? -22.139 -9.870 26.855 1.00 90.81 121 ASN A O 1
ATOM 959 N N . ARG A 1 122 ? -21.044 -11.528 27.884 1.00 90.00 122 ARG A N 1
ATOM 960 C CA . ARG A 1 122 ? -19.714 -11.155 27.386 1.00 90.00 122 ARG A CA 1
ATOM 961 C C . ARG A 1 122 ? -19.589 -11.352 25.879 1.00 90.00 122 ARG A C 1
ATOM 963 O O . ARG A 1 122 ? -19.001 -10.518 25.195 1.00 90.00 122 ARG A O 1
ATOM 970 N N . ARG A 1 123 ? -20.200 -12.406 25.325 1.00 90.50 123 ARG A N 1
ATOM 971 C CA . ARG A 1 123 ? -20.240 -12.626 23.871 1.00 90.50 123 ARG A CA 1
ATOM 972 C C . ARG A 1 123 ? -21.052 -11.550 23.147 1.00 90.50 123 ARG A C 1
ATOM 974 O O . ARG A 1 123 ? -20.622 -11.085 22.093 1.00 90.50 123 ARG A O 1
ATOM 981 N N . THR A 1 124 ? -22.199 -11.139 23.692 1.00 91.50 124 THR A N 1
ATOM 982 C CA . THR A 1 124 ? -22.994 -10.041 23.117 1.00 91.50 124 THR A CA 1
ATOM 983 C C . THR A 1 124 ? -22.266 -8.707 23.221 1.00 91.50 124 THR A C 1
ATOM 985 O O . THR A 1 124 ? -22.179 -7.998 22.223 1.00 91.50 124 THR A O 1
ATOM 988 N N . PHE A 1 125 ? -21.653 -8.425 24.373 1.00 94.19 125 PHE A N 1
ATOM 989 C CA . PHE A 1 125 ? -20.852 -7.225 24.596 1.00 94.19 125 PHE A CA 1
ATOM 990 C C . PHE A 1 125 ? -19.681 -7.116 23.613 1.00 94.19 125 PHE A C 1
ATOM 992 O O . PHE A 1 125 ? -19.538 -6.099 22.943 1.00 94.19 125 PHE A O 1
ATOM 999 N N . ASN A 1 126 ? -18.906 -8.191 23.431 1.00 93.50 126 ASN A N 1
ATOM 1000 C CA . ASN A 1 126 ? -17.807 -8.223 22.460 1.00 93.50 126 ASN A CA 1
ATOM 1001 C C . ASN A 1 126 ? -18.291 -7.993 21.019 1.00 93.50 126 ASN A C 1
ATOM 1003 O O . ASN A 1 126 ? -17.610 -7.346 20.227 1.00 93.50 126 ASN A O 1
ATOM 1007 N N . ARG A 1 127 ? -19.481 -8.495 20.663 1.00 94.81 127 ARG A N 1
ATOM 1008 C CA . ARG A 1 127 ? -20.071 -8.243 19.342 1.00 94.81 127 ARG A CA 1
ATOM 1009 C C . ARG A 1 127 ? -20.419 -6.767 19.156 1.00 94.81 127 ARG A C 1
ATOM 1011 O O . ARG A 1 127 ? -20.219 -6.237 18.067 1.00 94.81 127 ARG A O 1
ATOM 1018 N N . ASP A 1 128 ? -20.956 -6.124 20.185 1.00 94.25 128 ASP A N 1
ATOM 1019 C CA . ASP A 1 128 ? -21.336 -4.714 20.120 1.00 94.25 128 ASP A CA 1
ATOM 1020 C C . ASP A 1 128 ? -20.111 -3.783 20.201 1.00 94.25 128 ASP A C 1
ATOM 1022 O O . ASP A 1 128 ? -20.084 -2.776 19.494 1.00 94.25 128 ASP A O 1
ATOM 1026 N N . LEU A 1 129 ? -19.046 -4.181 20.912 1.00 94.88 129 LEU A N 1
ATOM 1027 C CA . LEU A 1 129 ? -17.718 -3.557 20.827 1.00 94.88 129 LEU A CA 1
ATOM 1028 C C . LEU A 1 129 ? -17.149 -3.608 19.410 1.00 94.88 129 LEU A C 1
ATOM 1030 O O . LEU A 1 129 ? -16.797 -2.569 18.864 1.00 94.88 129 LEU A O 1
ATOM 1034 N N . ASN A 1 130 ? -17.134 -4.780 18.774 1.00 95.62 130 ASN A N 1
ATOM 1035 C CA . ASN A 1 130 ? -16.609 -4.910 17.414 1.00 95.62 130 ASN A CA 1
ATOM 1036 C C . ASN A 1 130 ? -17.404 -4.052 16.408 1.00 95.62 130 ASN A C 1
ATOM 1038 O O . ASN A 1 130 ? -16.840 -3.401 15.532 1.00 95.62 130 ASN A O 1
ATOM 1042 N N . LYS A 1 131 ? -18.736 -3.978 16.549 1.00 95.62 131 LYS A N 1
ATOM 1043 C CA . LYS A 1 131 ? -19.554 -3.063 15.731 1.00 95.62 131 LYS A CA 1
ATOM 1044 C C . LYS A 1 131 ? -19.173 -1.603 15.963 1.00 95.62 131 LYS A C 1
ATOM 1046 O O . LYS A 1 131 ? -19.103 -0.846 14.999 1.00 95.62 131 LYS A O 1
ATOM 1051 N N . PHE A 1 132 ? -18.952 -1.209 17.215 1.00 96.44 132 PHE A N 1
ATOM 1052 C CA . PHE A 1 132 ? -18.518 0.141 17.561 1.00 96.44 132 PHE A CA 1
ATOM 1053 C C . PHE A 1 132 ? -17.145 0.465 16.954 1.00 96.44 132 PHE A C 1
ATOM 1055 O O . PHE A 1 132 ? -16.997 1.512 16.327 1.00 96.44 132 PHE A O 1
ATOM 1062 N N . GLU A 1 133 ? -16.178 -0.449 17.045 1.00 95.62 133 GLU A N 1
ATOM 1063 C CA . GLU A 1 133 ? -14.853 -0.310 16.425 1.00 95.62 133 GLU A CA 1
ATOM 1064 C C . GLU A 1 133 ? -14.952 -0.108 14.907 1.00 95.62 133 GLU A C 1
ATOM 1066 O O . GLU A 1 133 ? -14.326 0.801 14.360 1.00 95.62 133 GLU A O 1
ATOM 1071 N N . ILE A 1 134 ? -15.810 -0.876 14.224 1.00 95.81 134 ILE A N 1
ATOM 1072 C CA . ILE A 1 134 ? -16.067 -0.703 12.787 1.00 95.81 134 ILE A CA 1
ATOM 1073 C C . ILE A 1 134 ? -16.614 0.698 12.480 1.00 95.81 134 ILE A C 1
ATOM 1075 O O . ILE A 1 134 ? -16.173 1.326 11.517 1.00 95.81 134 ILE A O 1
ATOM 1079 N N . GLN A 1 135 ? -17.548 1.214 13.284 1.00 96.00 135 GLN A N 1
ATOM 1080 C CA . GLN A 1 135 ? -18.084 2.565 13.082 1.00 96.00 135 GLN A CA 1
ATOM 1081 C C . GLN A 1 135 ? -17.022 3.649 13.319 1.00 96.00 135 GLN A C 1
ATOM 1083 O O . GLN A 1 135 ? -16.936 4.599 12.543 1.00 96.00 135 GLN A O 1
ATOM 1088 N N . CYS A 1 136 ? -16.162 3.482 14.326 1.00 95.75 136 CYS A N 1
ATOM 1089 C CA . CYS A 1 136 ? -15.017 4.367 14.548 1.00 95.75 136 CYS A CA 1
ATOM 1090 C C . CYS A 1 136 ? -14.061 4.371 13.348 1.00 95.75 136 CYS A C 1
ATOM 1092 O O . CYS A 1 136 ? -13.681 5.446 12.885 1.00 95.75 136 CYS A O 1
ATOM 1094 N N . MET A 1 137 ? -13.749 3.201 12.777 1.00 96.31 137 MET A N 1
ATOM 1095 C CA . MET A 1 137 ? -12.925 3.104 11.565 1.00 96.31 137 MET A CA 1
ATOM 1096 C C . MET A 1 137 ? -13.556 3.817 10.361 1.00 96.31 137 MET A C 1
ATOM 1098 O O . MET A 1 137 ? -12.847 4.404 9.542 1.00 96.31 137 MET A O 1
ATOM 1102 N N . ILE A 1 138 ? -14.884 3.771 10.215 1.00 95.69 138 ILE A N 1
ATOM 1103 C CA . ILE A 1 138 ? -15.592 4.488 9.142 1.00 95.69 138 ILE A CA 1
ATOM 1104 C C . ILE A 1 138 ? -15.485 6.003 9.358 1.00 95.69 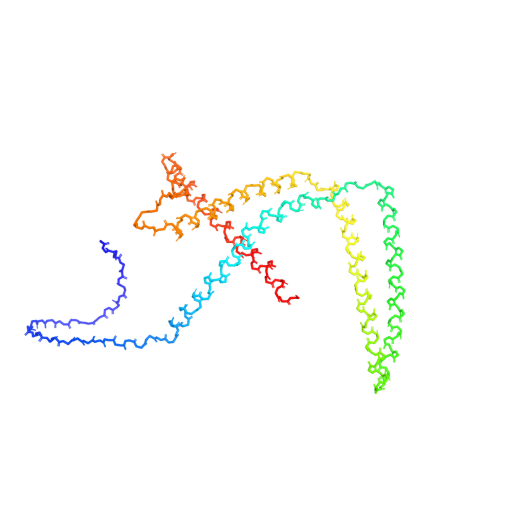138 ILE A C 1
ATOM 1106 O O . ILE A 1 138 ? -15.101 6.722 8.435 1.00 95.69 138 ILE A O 1
ATOM 1110 N N . ALA A 1 139 ? -15.747 6.477 10.578 1.00 95.62 139 ALA A N 1
ATOM 1111 C CA . ALA A 1 139 ? -15.641 7.892 10.927 1.00 95.62 139 ALA A CA 1
ATOM 1112 C C . ALA A 1 139 ? -14.216 8.439 10.716 1.00 95.62 139 ALA A C 1
ATOM 1114 O O . ALA A 1 139 ? -14.038 9.538 10.189 1.00 95.62 139 ALA A O 1
ATOM 1115 N N . GLU A 1 140 ? -13.192 7.658 11.067 1.00 95.69 140 GLU A N 1
ATOM 1116 C CA . GLU A 1 140 ? -11.791 8.010 10.834 1.00 95.69 140 GLU A CA 1
ATOM 1117 C C . GLU A 1 140 ? -11.473 8.115 9.335 1.00 95.69 140 GLU A C 1
ATOM 1119 O O . GLU A 1 140 ? -10.869 9.095 8.893 1.00 95.69 140 GLU A O 1
ATOM 1124 N N . LYS A 1 141 ? -11.940 7.162 8.517 1.00 93.94 141 LYS A N 1
ATOM 1125 C CA . LYS A 1 141 ? -11.776 7.222 7.054 1.00 93.94 141 LYS A CA 1
ATOM 1126 C C . LYS A 1 141 ? -12.419 8.473 6.455 1.00 93.94 141 LYS A C 1
ATOM 1128 O O . LYS A 1 141 ? -11.819 9.104 5.582 1.00 93.94 141 LYS A O 1
ATOM 1133 N N . GLU A 1 142 ? -13.608 8.854 6.918 1.00 92.81 142 GLU A N 1
ATOM 1134 C CA . GLU A 1 142 ? -14.278 10.086 6.484 1.00 92.81 142 GLU A CA 1
ATOM 1135 C C . GLU A 1 142 ? -13.507 11.344 6.904 1.00 92.81 142 GLU A C 1
ATOM 1137 O O . GLU A 1 142 ? -13.344 12.269 6.101 1.00 92.81 142 GLU A O 1
ATOM 1142 N N . PHE A 1 143 ? -12.977 11.369 8.130 1.00 94.12 143 PHE A N 1
ATOM 1143 C CA . PHE A 1 143 ? -12.132 12.456 8.618 1.00 94.12 143 PHE A CA 1
ATOM 1144 C C . PHE A 1 143 ? -10.869 12.620 7.764 1.00 94.12 143 PHE A C 1
ATOM 1146 O O . PHE A 1 143 ? -10.589 13.718 7.278 1.00 94.12 143 PHE A O 1
ATOM 1153 N N . LEU A 1 144 ? -10.151 11.524 7.506 1.00 91.75 144 LEU A N 1
ATOM 1154 C CA . LEU A 1 144 ? -8.955 11.516 6.660 1.00 91.75 144 LEU A CA 1
ATOM 1155 C C . LEU A 1 144 ? -9.268 11.948 5.221 1.00 91.75 144 LEU A C 1
ATOM 1157 O O . LEU A 1 144 ? -8.464 12.635 4.587 1.00 91.75 144 LEU A O 1
ATOM 1161 N N . ALA A 1 145 ? -10.440 11.587 4.691 1.00 88.75 145 ALA A N 1
ATOM 1162 C CA . ALA A 1 145 ? -10.879 12.037 3.374 1.00 88.75 145 ALA A CA 1
ATOM 1163 C C . ALA A 1 145 ? -11.086 13.562 3.328 1.00 88.75 145 ALA A C 1
ATOM 1165 O O . ALA A 1 145 ? -10.636 14.208 2.378 1.00 88.75 145 ALA A O 1
ATOM 1166 N N . LEU A 1 146 ? -11.715 14.149 4.354 1.00 89.50 146 LEU A N 1
ATOM 1167 C CA . LEU A 1 146 ? -11.879 15.604 4.470 1.00 89.50 146 LEU A CA 1
ATOM 1168 C C . LEU A 1 146 ? -10.533 16.314 4.641 1.00 89.50 146 LEU A C 1
ATOM 1170 O O . LEU A 1 146 ? -10.268 17.300 3.953 1.00 89.50 146 LEU A O 1
ATOM 1174 N N . GLU A 1 147 ? -9.662 15.789 5.502 1.00 89.12 147 GLU A N 1
ATOM 1175 C CA . GLU A 1 147 ? -8.331 16.347 5.736 1.00 89.12 147 GLU A CA 1
ATOM 1176 C C . GLU A 1 147 ? -7.492 16.349 4.451 1.00 89.12 147 GLU A C 1
ATOM 1178 O O . GLU A 1 147 ? -6.813 17.331 4.146 1.00 89.12 147 GLU A O 1
ATOM 1183 N N . ARG A 1 148 ? -7.591 15.291 3.636 1.00 84.88 148 ARG A N 1
ATOM 1184 C CA . ARG A 1 148 ? -6.911 15.207 2.340 1.00 84.88 148 ARG A CA 1
ATOM 1185 C C . ARG A 1 148 ? -7.350 16.326 1.394 1.00 84.88 148 ARG A C 1
ATOM 1187 O O . ARG A 1 148 ? -6.505 16.928 0.739 1.00 84.88 148 ARG A O 1
ATOM 1194 N N . VAL A 1 149 ? -8.645 16.641 1.343 1.00 84.44 149 VAL A N 1
ATOM 1195 C CA . VAL A 1 149 ? -9.178 17.746 0.525 1.00 84.44 149 VAL A CA 1
ATOM 1196 C C . VAL A 1 149 ? -8.647 19.097 1.011 1.00 84.44 149 VAL A C 1
ATOM 1198 O O . VAL A 1 149 ? -8.297 19.943 0.191 1.00 84.44 149 VAL A O 1
ATOM 1201 N N . THR A 1 150 ? -8.515 19.292 2.325 1.00 83.44 150 THR A N 1
ATOM 1202 C CA . THR A 1 150 ? -7.908 20.505 2.894 1.00 83.44 150 THR A CA 1
ATOM 1203 C C . THR A 1 150 ? -6.404 20.582 2.621 1.00 83.44 150 THR A C 1
ATOM 1205 O O . THR A 1 150 ? -5.905 21.654 2.303 1.00 83.44 150 THR A O 1
ATOM 1208 N N . LYS A 1 151 ? -5.664 19.470 2.705 1.00 81.00 151 LYS A N 1
ATOM 1209 C CA . LYS A 1 151 ? -4.222 19.425 2.400 1.00 81.00 151 LYS A CA 1
ATOM 1210 C C . LYS A 1 151 ? -3.937 19.676 0.916 1.00 81.00 151 LYS A C 1
ATOM 1212 O O . LYS A 1 151 ? -2.933 20.301 0.592 1.00 81.00 151 LYS A O 1
ATOM 1217 N N . MET A 1 152 ? -4.832 19.269 0.014 1.00 68.75 152 MET A N 1
ATOM 1218 C CA . MET A 1 152 ? -4.692 19.519 -1.429 1.00 68.75 152 MET A CA 1
ATOM 1219 C C . MET A 1 152 ? -4.616 20.983 -1.822 1.00 68.75 152 MET A C 1
ATOM 1221 O O . MET A 1 152 ? -3.994 21.283 -2.833 1.00 68.75 152 MET A O 1
ATOM 1225 N N . SER A 1 153 ? -5.245 21.894 -1.077 1.00 61.47 153 SER A N 1
ATOM 1226 C CA . SER A 1 153 ? -5.118 23.321 -1.393 1.00 61.47 153 SER A CA 1
ATOM 1227 C C . SER A 1 153 ? -3.692 23.837 -1.182 1.00 61.47 153 SER A C 1
ATOM 1229 O O . SER A 1 153 ? -3.349 24.873 -1.741 1.00 61.47 153 SER A O 1
ATOM 1231 N N . LYS A 1 154 ? -2.869 23.109 -0.413 1.00 64.75 154 LYS A N 1
ATOM 1232 C CA . LYS A 1 154 ? -1.464 23.427 -0.132 1.00 64.75 154 LYS A CA 1
ATOM 1233 C C . LYS A 1 154 ? -0.465 22.616 -0.966 1.00 64.75 154 LYS A C 1
ATOM 1235 O O . LYS A 1 154 ? 0.686 23.016 -1.057 1.00 64.75 154 LYS A O 1
ATOM 1240 N N . LEU A 1 155 ? -0.870 21.474 -1.528 1.00 62.38 155 LEU A N 1
ATOM 1241 C CA . LEU 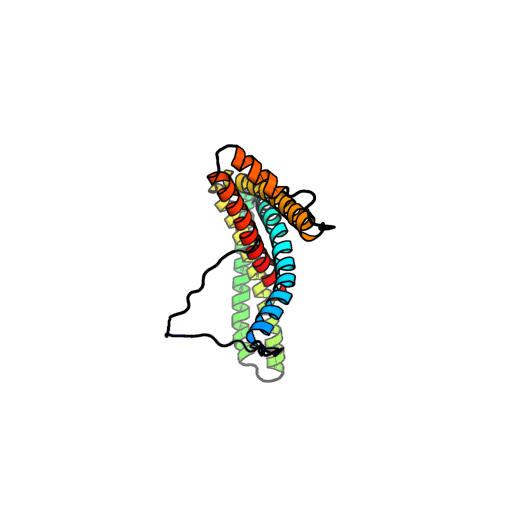A 1 155 ? 0.014 20.598 -2.303 1.00 62.38 155 LEU A CA 1
ATOM 1242 C C . LEU A 1 155 ? 0.144 21.096 -3.746 1.00 62.38 155 LEU A C 1
ATOM 1244 O O . LEU A 1 155 ? -0.856 21.354 -4.416 1.00 62.38 155 LEU A O 1
ATOM 1248 N N . GLU A 1 156 ? 1.378 21.168 -4.238 1.00 74.69 156 GLU A N 1
ATOM 1249 C CA . GLU A 1 156 ? 1.673 21.565 -5.612 1.00 74.69 156 GLU A CA 1
ATOM 1250 C C . GLU A 1 156 ? 1.091 20.539 -6.608 1.00 74.69 156 GLU A C 1
ATOM 1252 O O . GLU A 1 156 ? 1.433 19.352 -6.548 1.00 74.69 156 GLU A O 1
ATOM 1257 N N . PRO A 1 157 ? 0.228 20.955 -7.558 1.00 75.31 157 PRO A N 1
ATOM 1258 C CA . PRO A 1 157 ? -0.394 20.060 -8.542 1.00 75.31 157 PRO A CA 1
ATOM 1259 C C . PRO A 1 157 ? 0.598 19.237 -9.385 1.00 75.31 157 PRO A C 1
ATOM 1261 O O . PRO A 1 157 ? 0.216 18.212 -9.954 1.00 75.31 157 PRO A O 1
ATOM 1264 N N . CYS A 1 158 ? 1.862 19.668 -9.448 1.00 78.62 158 CYS A N 1
ATOM 1265 C CA . CYS A 1 158 ? 2.938 19.050 -10.221 1.00 78.62 158 CYS A CA 1
ATOM 1266 C C . CYS A 1 158 ? 3.245 17.606 -9.784 1.00 78.62 158 CYS A C 1
ATOM 1268 O O . CYS A 1 158 ? 3.406 16.724 -10.628 1.00 78.62 158 CYS A O 1
ATOM 1270 N N . LEU A 1 159 ? 3.230 17.316 -8.476 1.00 81.44 159 LEU A N 1
ATOM 1271 C CA . LEU A 1 159 ? 3.593 15.988 -7.959 1.00 81.44 159 LEU A CA 1
ATOM 1272 C C . LEU A 1 159 ? 2.675 14.872 -8.473 1.00 81.44 159 LEU A C 1
ATOM 1274 O O . LEU A 1 159 ? 3.124 13.748 -8.688 1.00 81.44 159 LEU A O 1
ATOM 1278 N N . TYR A 1 160 ? 1.393 15.164 -8.698 1.00 82.06 160 TYR A N 1
ATOM 1279 C CA . TYR A 1 160 ? 0.452 14.175 -9.228 1.00 82.06 160 TYR A CA 1
ATOM 1280 C C . TYR A 1 160 ? 0.753 13.831 -10.688 1.00 82.06 160 TYR A C 1
ATOM 1282 O O . TYR A 1 160 ? 0.723 12.660 -11.061 1.00 82.06 160 TYR A O 1
ATOM 1290 N N . TRP A 1 161 ? 1.088 14.831 -11.502 1.00 85.56 161 TRP A N 1
ATOM 1291 C CA . TRP A 1 161 ? 1.489 14.615 -12.891 1.00 85.56 161 TRP A CA 1
ATOM 1292 C C . TRP A 1 161 ? 2.809 13.851 -12.992 1.00 85.56 161 TRP A C 1
ATOM 1294 O O . TRP A 1 161 ? 2.913 12.920 -13.789 1.00 85.56 161 TRP A O 1
ATOM 1304 N N . LEU A 1 162 ? 3.772 14.165 -12.123 1.00 87.44 162 LEU A N 1
ATOM 1305 C CA . LEU A 1 162 ? 5.040 13.445 -12.046 1.00 87.44 162 LEU A CA 1
ATOM 1306 C C . LEU A 1 162 ? 4.832 11.958 -11.705 1.00 87.44 162 LEU A C 1
ATOM 1308 O O . LEU A 1 162 ? 5.415 11.088 -12.346 1.00 87.44 162 LEU A O 1
ATOM 1312 N N . LYS A 1 163 ? 3.946 11.648 -10.749 1.00 86.38 163 LYS A N 1
ATOM 1313 C CA . LYS A 1 163 ? 3.588 10.259 -10.401 1.00 86.38 163 LYS A CA 1
ATOM 1314 C C . LYS A 1 163 ? 2.976 9.497 -11.575 1.00 86.38 163 LYS A C 1
ATOM 1316 O O . LYS A 1 163 ? 3.283 8.320 -11.754 1.00 86.38 163 LYS A O 1
ATOM 1321 N N . LEU A 1 164 ? 2.143 10.152 -12.385 1.00 88.75 164 LEU A N 1
ATOM 1322 C CA . LEU A 1 164 ? 1.576 9.538 -13.586 1.00 88.75 164 LEU A CA 1
ATOM 1323 C C . LEU A 1 164 ? 2.655 9.249 -14.636 1.00 88.75 164 LEU A C 1
ATOM 1325 O O . LEU A 1 164 ? 2.668 8.153 -15.194 1.00 88.75 164 LEU A O 1
ATOM 1329 N N . LEU A 1 165 ? 3.572 10.194 -14.866 1.00 91.31 165 LEU A N 1
ATOM 1330 C CA . LEU A 1 165 ? 4.683 10.014 -15.802 1.00 91.31 165 LEU A CA 1
ATOM 1331 C C . LEU A 1 165 ? 5.571 8.835 -15.386 1.00 91.31 165 LEU A C 1
ATOM 1333 O O . LEU A 1 165 ? 5.836 7.947 -16.195 1.00 91.31 165 LEU A O 1
ATOM 1337 N N . PHE A 1 166 ? 5.962 8.774 -14.110 1.00 89.06 166 PHE A N 1
ATOM 1338 C CA . PHE A 1 166 ? 6.707 7.634 -13.577 1.00 89.06 166 PHE A CA 1
ATOM 1339 C C . PHE A 1 166 ? 5.925 6.327 -13.701 1.00 89.06 166 PHE A C 1
ATOM 1341 O O . PHE A 1 166 ? 6.499 5.313 -14.087 1.00 89.06 166 PHE A O 1
ATOM 1348 N N . GLY A 1 167 ? 4.616 6.340 -13.438 1.00 89.19 167 GLY A N 1
ATOM 1349 C CA . GLY A 1 167 ? 3.755 5.174 -13.631 1.00 89.19 167 GLY A CA 1
ATOM 1350 C C . GLY A 1 167 ? 3.821 4.625 -15.058 1.00 89.19 167 GLY A C 1
ATOM 1351 O O . GLY A 1 167 ? 3.981 3.420 -15.231 1.00 89.19 167 GLY A O 1
ATOM 1352 N N . LEU A 1 168 ? 3.771 5.496 -16.071 1.00 90.50 168 LEU A N 1
ATOM 1353 C CA . LEU A 1 168 ? 3.867 5.100 -17.480 1.00 90.50 168 LEU A CA 1
ATOM 1354 C C . LEU A 1 168 ? 5.249 4.530 -17.833 1.00 90.50 168 LEU A C 1
ATOM 1356 O O . LEU A 1 168 ? 5.331 3.476 -18.460 1.00 90.50 168 LEU A O 1
ATOM 1360 N N . ILE A 1 169 ? 6.327 5.181 -17.387 1.00 89.75 169 ILE A N 1
ATOM 1361 C CA . ILE A 1 169 ? 7.701 4.697 -17.597 1.00 89.75 169 ILE A CA 1
ATOM 1362 C C . ILE A 1 169 ? 7.881 3.309 -16.967 1.00 89.75 169 ILE A C 1
ATOM 1364 O O . ILE A 1 169 ? 8.425 2.405 -17.599 1.00 89.75 169 ILE A O 1
ATOM 1368 N N . PHE A 1 170 ? 7.367 3.102 -15.751 1.00 89.19 170 PHE A N 1
ATOM 1369 C CA . PHE A 1 170 ? 7.449 1.808 -15.077 1.00 89.19 170 PHE A CA 1
ATOM 1370 C C . PHE A 1 170 ? 6.579 0.723 -15.722 1.00 89.19 170 PHE A C 1
ATOM 1372 O O . PHE A 1 170 ? 6.931 -0.447 -15.601 1.00 89.19 170 PHE A O 1
ATOM 1379 N N . ILE A 1 171 ? 5.494 1.064 -16.432 1.00 89.69 171 ILE A N 1
ATOM 1380 C CA . ILE A 1 171 ? 4.777 0.084 -17.269 1.00 89.69 171 ILE A CA 1
ATOM 1381 C C . ILE A 1 171 ? 5.696 -0.415 -18.380 1.00 89.69 171 ILE A C 1
ATOM 1383 O O . ILE A 1 171 ? 5.841 -1.622 -18.552 1.00 89.69 171 ILE A O 1
ATOM 1387 N N . ILE A 1 172 ? 6.323 0.503 -19.120 1.00 88.81 172 ILE A N 1
ATOM 1388 C CA . ILE A 1 172 ? 7.208 0.149 -2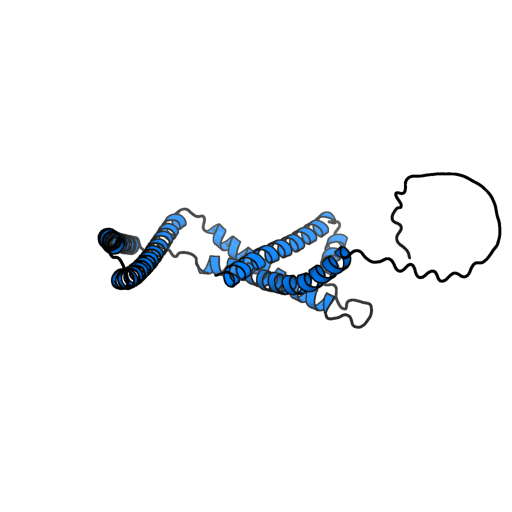0.235 1.00 88.81 172 ILE A CA 1
ATOM 1389 C C . ILE A 1 172 ? 8.364 -0.709 -19.717 1.00 88.81 172 ILE A C 1
ATOM 1391 O O . ILE A 1 172 ? 8.639 -1.772 -20.266 1.00 88.81 172 ILE A O 1
ATOM 1395 N N . LEU A 1 173 ? 8.981 -0.297 -18.608 1.00 87.50 173 LEU A N 1
ATOM 1396 C CA . LEU A 1 173 ? 10.081 -1.031 -17.989 1.00 87.50 173 LEU A CA 1
ATOM 1397 C C . LEU A 1 173 ? 9.660 -2.431 -17.505 1.00 87.50 173 LEU A C 1
ATOM 1399 O O . LEU A 1 173 ? 10.413 -3.385 -17.683 1.00 87.50 173 LEU A O 1
ATOM 1403 N N . SER A 1 174 ? 8.453 -2.570 -16.947 1.00 88.81 174 SER A N 1
ATOM 1404 C CA . SER A 1 174 ? 7.863 -3.858 -16.553 1.00 88.81 174 SER A CA 1
ATOM 1405 C C . SER A 1 174 ? 7.698 -4.788 -17.760 1.00 88.81 174 SER A C 1
ATOM 1407 O O . SER A 1 174 ? 8.138 -5.935 -17.731 1.00 88.81 174 SER A O 1
ATOM 1409 N N . VAL A 1 175 ? 7.157 -4.275 -18.870 1.00 87.44 175 VAL A N 1
ATOM 1410 C CA . VAL A 1 175 ? 6.979 -5.043 -20.113 1.00 87.44 175 VAL A CA 1
ATOM 1411 C C . VAL A 1 175 ? 8.322 -5.465 -20.711 1.00 87.44 175 VAL A C 1
ATOM 1413 O O . VAL A 1 175 ? 8.484 -6.630 -21.067 1.00 87.44 175 VAL A O 1
ATOM 1416 N N . VAL A 1 176 ? 9.300 -4.557 -20.773 1.00 85.44 176 VAL A N 1
ATOM 1417 C CA . VAL A 1 176 ? 10.659 -4.861 -21.255 1.00 85.44 176 VAL A CA 1
ATOM 1418 C C . VAL A 1 176 ? 11.299 -5.977 -20.427 1.00 85.44 176 VAL A C 1
ATOM 1420 O O . VAL A 1 176 ? 11.886 -6.893 -20.998 1.00 85.44 176 VAL A O 1
ATOM 1423 N N . TRP A 1 177 ? 11.147 -5.951 -19.101 1.00 84.44 177 TRP A N 1
ATOM 1424 C CA . TRP A 1 177 ? 11.677 -6.989 -18.210 1.00 84.44 177 TRP A CA 1
ATOM 1425 C C . TRP A 1 177 ? 11.008 -8.344 -18.383 1.00 84.44 177 TRP A C 1
ATOM 1427 O O . TRP A 1 177 ? 11.691 -9.370 -18.362 1.00 84.44 177 TRP A O 1
ATOM 1437 N N . ILE A 1 178 ? 9.688 -8.350 -18.566 1.00 83.38 178 ILE A N 1
ATOM 1438 C CA . ILE A 1 178 ? 8.937 -9.564 -18.876 1.00 83.38 178 ILE A CA 1
ATOM 1439 C C . ILE A 1 178 ? 9.485 -10.138 -20.182 1.00 83.38 178 ILE A C 1
ATOM 1441 O O . ILE A 1 178 ? 9.987 -11.256 -20.187 1.00 83.38 178 ILE A O 1
ATOM 1445 N N . ILE A 1 179 ? 9.505 -9.352 -21.260 1.00 83.50 179 ILE A N 1
ATOM 1446 C CA . ILE A 1 179 ? 10.010 -9.796 -22.566 1.00 83.50 179 ILE A CA 1
ATOM 1447 C C . ILE A 1 179 ? 11.456 -10.298 -22.461 1.00 83.50 179 ILE A C 1
ATOM 1449 O O . ILE A 1 179 ? 11.755 -11.372 -22.971 1.00 83.50 179 ILE A O 1
ATOM 1453 N N . HIS A 1 180 ? 12.340 -9.584 -21.760 1.00 80.75 180 HIS A N 1
ATOM 1454 C CA . HIS A 1 180 ? 13.731 -10.000 -21.573 1.00 80.75 180 HIS A CA 1
ATOM 1455 C C . HIS A 1 180 ? 13.843 -11.334 -20.823 1.00 80.75 180 HIS A C 1
ATOM 1457 O O . HIS A 1 180 ? 14.530 -12.235 -21.293 1.00 80.75 180 HIS A O 1
ATOM 1463 N N . THR A 1 181 ? 13.126 -11.496 -19.707 1.00 80.56 181 THR A N 1
ATOM 1464 C CA . THR A 1 181 ? 13.121 -12.748 -18.930 1.00 80.56 181 THR A CA 1
ATOM 1465 C C . THR A 1 181 ? 12.572 -13.911 -19.755 1.00 80.56 181 THR A C 1
ATOM 1467 O O . THR A 1 181 ? 13.160 -14.987 -19.766 1.00 80.56 181 THR A O 1
ATOM 1470 N N . PHE A 1 182 ? 11.476 -13.700 -20.487 1.00 77.31 182 PHE A N 1
ATOM 1471 C CA . PHE A 1 182 ? 10.872 -14.726 -21.336 1.00 77.31 182 PHE A CA 1
ATOM 1472 C C . PHE A 1 182 ? 11.775 -15.100 -22.526 1.00 77.31 182 PHE A C 1
ATOM 1474 O O . PHE A 1 182 ? 11.985 -16.281 -22.779 1.00 77.31 182 PHE A O 1
ATOM 1481 N N . LEU A 1 183 ? 12.365 -14.136 -23.235 1.00 74.94 183 LEU A N 1
ATOM 1482 C CA . LEU A 1 183 ? 13.246 -14.433 -24.371 1.00 74.94 183 LEU A CA 1
ATOM 1483 C C . LEU A 1 183 ? 14.570 -15.069 -23.936 1.00 74.94 183 LEU A C 1
ATOM 1485 O O . LEU A 1 183 ? 15.073 -15.949 -24.626 1.00 74.94 183 LEU A O 1
ATOM 1489 N N . TRP A 1 184 ? 15.126 -14.649 -22.798 1.00 69.12 184 TRP A N 1
ATOM 1490 C CA . TRP A 1 184 ? 16.424 -15.132 -22.326 1.00 69.12 184 TRP A CA 1
ATOM 1491 C C . TRP A 1 184 ? 16.336 -16.481 -21.594 1.00 69.12 184 TRP A C 1
ATOM 1493 O O . TRP A 1 184 ? 17.196 -17.332 -21.796 1.00 69.12 184 TRP A O 1
ATOM 1503 N N . VAL A 1 185 ? 15.299 -16.709 -20.774 1.00 72.69 185 VAL A N 1
ATOM 1504 C CA . VAL A 1 185 ? 15.150 -17.954 -19.988 1.00 72.69 185 VAL A CA 1
ATOM 1505 C C . VAL A 1 185 ? 14.396 -19.048 -20.752 1.00 72.69 185 VAL A C 1
ATOM 1507 O O . VAL A 1 185 ? 14.761 -20.215 -20.648 1.00 72.69 185 VAL A O 1
ATOM 1510 N N . LEU A 1 186 ? 13.330 -18.709 -21.491 1.00 64.25 186 LEU A N 1
ATOM 1511 C CA . LEU A 1 186 ? 12.434 -19.704 -22.106 1.00 64.25 186 LEU A CA 1
ATOM 1512 C C . LEU A 1 186 ? 12.835 -20.093 -23.535 1.00 64.25 186 LEU A C 1
ATOM 1514 O O . LEU A 1 186 ? 12.506 -21.195 -23.969 1.00 64.25 186 LEU A O 1
ATOM 1518 N N . MET A 1 187 ? 13.546 -19.229 -24.266 1.00 61.41 187 MET A N 1
ATOM 1519 C CA . MET A 1 187 ? 13.880 -19.444 -25.677 1.00 61.41 187 MET A CA 1
ATOM 1520 C C . MET A 1 187 ? 15.373 -19.756 -25.873 1.00 61.41 187 MET A C 1
ATOM 1522 O O . MET A 1 187 ? 16.083 -19.047 -26.579 1.00 61.41 187 MET A O 1
ATOM 1526 N N . VAL A 1 188 ? 15.842 -20.857 -25.272 1.00 59.53 188 VAL A N 1
ATOM 1527 C CA . VAL A 1 188 ? 17.164 -21.447 -25.564 1.00 59.53 188 VAL A CA 1
ATOM 1528 C C . VAL A 1 188 ? 17.009 -22.800 -26.276 1.00 59.53 188 VAL A C 1
ATOM 1530 O O . VAL A 1 188 ? 17.202 -23.851 -25.663 1.00 59.53 188 VAL A O 1
ATOM 1533 N N . PRO A 1 189 ? 16.688 -22.833 -27.583 1.00 54.28 189 PRO A N 1
ATOM 1534 C CA . PRO A 1 189 ? 17.009 -23.969 -28.428 1.00 54.28 189 PRO A CA 1
ATOM 1535 C C . PRO A 1 189 ? 18.398 -23.737 -29.046 1.00 54.28 189 PRO A C 1
ATOM 1537 O O . PRO A 1 189 ? 18.516 -23.227 -30.151 1.00 54.28 189 PRO A O 1
ATOM 1540 N N . GLY A 1 190 ? 19.463 -24.111 -28.332 1.00 57.91 190 GLY A N 1
ATOM 1541 C CA . GLY A 1 190 ? 20.808 -24.205 -28.914 1.00 57.91 190 GLY A CA 1
ATOM 1542 C C . GLY A 1 190 ? 21.631 -22.910 -28.914 1.00 57.91 190 GLY A C 1
ATOM 1543 O O . GLY A 1 190 ? 21.540 -22.095 -29.818 1.00 57.91 190 GLY A O 1
ATOM 1544 N N . LYS A 1 191 ? 22.510 -22.820 -27.911 1.00 57.66 191 LYS A N 1
ATOM 1545 C CA . LYS A 1 191 ? 23.741 -22.012 -27.777 1.00 57.66 191 LYS A CA 1
ATOM 1546 C C . LYS A 1 191 ? 23.726 -20.489 -27.956 1.00 57.66 191 LYS A C 1
ATOM 1548 O O . LYS A 1 191 ? 24.545 -19.884 -27.275 1.00 57.66 191 LYS A O 1
ATOM 1553 N N . ASP A 1 192 ? 22.808 -19.875 -28.698 1.00 60.16 192 ASP A N 1
ATOM 1554 C CA . ASP A 1 192 ? 22.798 -18.419 -28.883 1.00 60.16 192 ASP A CA 1
ATOM 1555 C C . ASP A 1 192 ? 21.413 -17.811 -28.586 1.00 60.16 192 ASP A C 1
ATOM 1557 O O . ASP A 1 192 ? 20.402 -18.266 -29.127 1.00 60.16 192 ASP A O 1
ATOM 1561 N N . PRO A 1 193 ? 21.321 -16.789 -27.712 1.00 60.38 193 PRO A N 1
ATOM 1562 C CA . PRO A 1 193 ? 20.061 -16.110 -27.440 1.00 60.38 193 PRO A CA 1
ATOM 1563 C C . PRO A 1 193 ? 19.599 -15.357 -28.692 1.00 60.38 193 PRO A C 1
ATOM 1565 O O . PRO A 1 193 ? 20.319 -14.521 -29.232 1.00 60.38 193 PRO A O 1
ATOM 1568 N N . ILE A 1 194 ? 18.365 -15.620 -29.123 1.00 58.22 194 ILE A N 1
ATOM 1569 C CA . ILE A 1 194 ? 17.813 -15.130 -30.399 1.00 58.22 194 ILE A CA 1
ATOM 1570 C C . ILE A 1 194 ? 17.781 -13.595 -30.471 1.00 58.22 194 ILE A C 1
ATOM 1572 O O . ILE A 1 194 ? 17.931 -13.031 -31.553 1.00 58.22 194 ILE A O 1
ATOM 1576 N N . TYR A 1 195 ? 17.607 -12.903 -29.336 1.00 64.44 195 TYR A N 1
ATOM 1577 C CA . TYR A 1 195 ? 17.694 -11.441 -29.302 1.00 64.44 195 TYR A CA 1
ATOM 1578 C C . TYR A 1 195 ? 17.935 -10.878 -27.886 1.00 64.44 195 TYR A C 1
ATOM 1580 O O . TYR A 1 195 ? 16.984 -10.710 -27.112 1.00 64.44 195 TYR A O 1
ATOM 1588 N N . PRO A 1 196 ? 19.181 -10.540 -27.505 1.00 70.81 196 PRO A N 1
ATOM 1589 C CA . PRO A 1 196 ? 19.465 -9.924 -26.214 1.00 70.81 196 PRO A CA 1
ATOM 1590 C C . PRO A 1 196 ? 19.162 -8.413 -26.258 1.00 70.81 196 PRO A C 1
ATOM 1592 O O . PRO A 1 196 ? 20.061 -7.580 -26.262 1.00 70.81 196 PRO A O 1
ATOM 1595 N N . PHE A 1 197 ? 17.872 -8.051 -26.273 1.00 72.38 197 PHE A N 1
ATOM 1596 C CA . PHE A 1 197 ? 17.392 -6.662 -26.412 1.00 72.38 197 PHE A CA 1
ATOM 1597 C C . PHE A 1 197 ? 18.071 -5.676 -25.449 1.00 72.38 197 PHE A C 1
ATOM 1599 O O . PHE A 1 197 ? 18.574 -4.638 -25.872 1.00 72.38 197 PHE A O 1
ATOM 1606 N N . LEU A 1 198 ? 18.106 -6.008 -24.153 1.00 73.94 198 LEU A N 1
ATOM 1607 C CA . LEU A 1 198 ? 18.684 -5.129 -23.139 1.00 73.94 198 LEU A CA 1
ATOM 1608 C C . LEU A 1 198 ? 20.203 -4.994 -23.310 1.00 73.94 198 LEU A C 1
ATOM 1610 O O . LEU A 1 198 ? 20.738 -3.899 -23.180 1.00 73.94 198 LEU A O 1
ATOM 1614 N N . ASN A 1 199 ? 20.882 -6.092 -23.652 1.00 79.00 199 ASN A N 1
ATOM 1615 C CA . ASN A 1 199 ? 22.325 -6.098 -23.876 1.00 79.00 199 ASN A CA 1
ATOM 1616 C C . ASN A 1 199 ? 22.698 -5.239 -25.092 1.00 79.00 199 ASN A C 1
ATOM 1618 O O . ASN A 1 199 ? 23.564 -4.382 -24.983 1.00 79.00 199 ASN A O 1
ATOM 1622 N N . ASN A 1 200 ? 21.958 -5.377 -26.197 1.00 79.50 200 ASN A N 1
ATOM 1623 C CA . ASN A 1 200 ? 22.146 -4.568 -27.404 1.00 79.50 200 ASN A CA 1
ATOM 1624 C C . ASN A 1 200 ? 21.869 -3.077 -27.144 1.00 79.50 200 ASN A C 1
ATOM 1626 O O . ASN A 1 200 ? 22.570 -2.215 -27.667 1.00 79.50 200 ASN A O 1
ATOM 1630 N N . MET A 1 201 ? 20.875 -2.752 -26.306 1.00 78.31 201 MET A N 1
ATOM 1631 C CA . MET A 1 201 ? 20.615 -1.370 -25.885 1.00 78.31 201 MET A CA 1
ATOM 1632 C C . MET A 1 201 ? 21.786 -0.796 -25.069 1.00 78.31 201 MET A C 1
ATOM 1634 O O . MET A 1 201 ? 22.184 0.345 -25.290 1.00 78.31 201 MET A O 1
ATOM 1638 N N . LEU A 1 202 ? 22.351 -1.569 -24.136 1.00 80.56 202 LEU A N 1
ATOM 1639 C CA . LEU A 1 202 ? 23.496 -1.142 -23.324 1.00 80.56 202 LEU A CA 1
ATOM 1640 C C . LEU A 1 202 ? 24.786 -1.025 -24.148 1.00 80.56 202 LEU A C 1
ATOM 1642 O O . LEU A 1 202 ? 25.585 -0.121 -23.895 1.00 80.56 202 LEU A O 1
ATOM 1646 N N . GLU A 1 203 ? 24.982 -1.910 -25.124 1.00 82.00 203 GLU A N 1
ATOM 1647 C CA . GLU A 1 203 ? 26.104 -1.873 -26.064 1.00 82.00 203 GLU A CA 1
ATOM 1648 C C . GLU A 1 203 ? 26.012 -0.668 -27.004 1.00 82.00 203 GLU A C 1
ATOM 1650 O O . GLU A 1 203 ? 27.000 0.045 -27.151 1.00 82.00 203 GLU A O 1
ATOM 1655 N N . GLY A 1 204 ? 24.821 -0.340 -27.516 1.00 80.38 204 GLY A N 1
ATOM 1656 C CA . GLY A 1 204 ? 24.619 0.873 -28.316 1.00 80.38 204 GLY A CA 1
ATOM 1657 C C . GLY A 1 204 ? 24.903 2.169 -27.542 1.00 80.38 204 GLY A C 1
ATOM 1658 O O . GLY A 1 204 ? 25.408 3.135 -28.108 1.00 80.38 204 GLY A O 1
ATOM 1659 N N . ILE A 1 205 ? 24.638 2.199 -26.230 1.00 78.88 205 ILE A N 1
ATOM 1660 C CA . ILE A 1 205 ? 24.996 3.341 -25.366 1.00 78.88 205 ILE A CA 1
ATOM 1661 C C . ILE A 1 205 ? 26.515 3.406 -25.136 1.00 78.88 205 ILE A C 1
ATOM 1663 O O . ILE A 1 205 ? 27.087 4.496 -25.103 1.00 78.88 205 ILE A O 1
ATOM 1667 N N . ARG A 1 206 ? 27.172 2.249 -25.000 1.00 78.69 206 ARG A N 1
ATOM 1668 C CA . ARG A 1 206 ? 28.629 2.130 -24.829 1.00 78.69 206 ARG A CA 1
ATOM 1669 C C . ARG A 1 206 ? 29.388 2.636 -26.061 1.00 78.69 206 ARG A C 1
ATOM 1671 O O . ARG A 1 206 ? 30.364 3.365 -25.931 1.00 78.69 206 ARG A O 1
ATOM 1678 N N . GLU A 1 207 ? 28.902 2.327 -27.260 1.00 78.81 207 GLU A N 1
ATOM 1679 C CA . GLU A 1 207 ? 29.500 2.789 -28.524 1.00 78.81 207 GLU A CA 1
ATOM 1680 C C . GLU A 1 207 ? 29.450 4.318 -28.698 1.00 78.81 207 GLU A C 1
ATOM 1682 O O . GLU A 1 207 ? 30.298 4.894 -29.375 1.00 78.81 207 GLU A O 1
ATOM 1687 N N . GLY A 1 208 ? 28.518 5.003 -28.026 1.00 78.12 208 GLY A N 1
ATOM 1688 C CA . GLY A 1 208 ? 28.384 6.463 -28.031 1.00 78.12 208 GLY A CA 1
ATOM 1689 C C . GLY A 1 208 ? 29.374 7.234 -27.141 1.00 78.12 208 GLY A C 1
ATOM 1690 O O . GLY A 1 208 ? 29.137 8.413 -26.886 1.00 78.12 208 GLY A O 1
ATOM 1691 N N . HIS A 1 209 ? 30.449 6.601 -26.647 1.00 68.44 209 HIS A N 1
ATOM 1692 C CA . HIS A 1 209 ? 31.466 7.179 -25.744 1.00 68.44 209 HIS A CA 1
ATOM 1693 C C . HIS A 1 209 ? 30.962 7.611 -24.349 1.00 68.44 209 HIS A C 1
ATOM 1695 O O . HIS A 1 209 ? 31.620 8.386 -23.651 1.00 68.44 209 HIS A O 1
ATOM 1701 N N . VAL A 1 210 ? 29.814 7.094 -23.900 1.00 79.94 210 VAL A N 1
ATOM 1702 C CA . VAL A 1 210 ? 29.240 7.361 -22.567 1.00 79.94 210 VAL A CA 1
ATOM 1703 C C . VAL A 1 210 ? 29.149 6.081 -21.731 1.00 79.94 210 VAL A C 1
ATOM 1705 O O . VAL A 1 210 ? 28.081 5.671 -21.279 1.00 79.94 210 VAL A O 1
ATOM 1708 N N . ASP A 1 211 ? 30.299 5.457 -21.471 1.00 78.75 211 ASP A N 1
ATOM 1709 C CA . ASP A 1 211 ? 30.401 4.187 -20.728 1.00 78.75 211 ASP A CA 1
ATOM 1710 C C . ASP A 1 211 ? 29.780 4.250 -19.322 1.00 78.75 211 ASP A C 1
ATOM 1712 O O . ASP A 1 211 ? 29.140 3.302 -18.858 1.00 78.75 211 ASP A O 1
ATOM 1716 N N . PHE A 1 212 ? 29.906 5.396 -18.642 1.00 84.81 212 PHE A N 1
ATOM 1717 C CA . PHE A 1 212 ? 29.317 5.603 -17.316 1.00 84.81 212 PHE A CA 1
ATOM 1718 C C . PHE A 1 212 ? 27.780 5.560 -17.344 1.00 84.81 212 PHE A C 1
ATOM 1720 O O . PHE A 1 212 ? 27.151 5.141 -16.368 1.00 84.81 212 PHE A O 1
ATOM 1727 N N . LEU A 1 213 ? 27.165 5.973 -18.459 1.00 85.19 213 LEU A N 1
ATOM 1728 C CA . LEU A 1 213 ? 25.714 5.993 -18.618 1.00 85.19 213 LEU A CA 1
ATOM 1729 C C . LEU A 1 213 ? 25.168 4.569 -18.747 1.00 85.19 213 LEU A C 1
ATOM 1731 O O . LEU A 1 213 ? 24.140 4.269 -18.147 1.00 85.19 213 LEU A O 1
ATOM 1735 N N . SER A 1 214 ? 25.881 3.683 -19.449 1.00 84.12 214 SER A N 1
ATOM 1736 C CA . SER A 1 214 ? 25.490 2.274 -19.605 1.00 84.12 214 SER A CA 1
ATOM 1737 C C . SER A 1 214 ? 25.414 1.558 -18.248 1.00 84.12 214 SER A C 1
ATOM 1739 O O . SER A 1 214 ? 24.375 0.994 -17.891 1.00 84.12 214 SER A O 1
ATOM 1741 N N . THR A 1 215 ? 26.454 1.694 -17.417 1.00 86.62 215 THR A N 1
ATOM 1742 C CA . THR A 1 215 ? 26.480 1.130 -16.053 1.00 86.62 215 THR A CA 1
ATOM 1743 C C . THR A 1 215 ? 25.409 1.746 -15.147 1.00 86.62 215 THR A C 1
ATOM 1745 O O . THR A 1 215 ? 24.766 1.037 -14.373 1.00 86.62 215 THR A O 1
ATOM 1748 N N . SER A 1 216 ? 25.173 3.058 -15.253 1.00 87.94 216 SER A N 1
ATOM 1749 C CA . SER A 1 216 ? 24.131 3.748 -14.480 1.00 87.94 216 SER A CA 1
ATOM 1750 C C . SER A 1 216 ? 22.724 3.266 -14.850 1.00 87.94 216 SER A C 1
ATOM 1752 O O . SER A 1 216 ? 21.916 2.959 -13.974 1.00 87.94 216 SER A O 1
ATOM 1754 N N . VAL A 1 217 ? 22.437 3.114 -16.146 1.00 86.19 217 VAL A N 1
ATOM 1755 C CA . VAL A 1 217 ? 21.160 2.580 -16.636 1.00 86.19 217 VAL A CA 1
ATOM 1756 C C . VAL A 1 217 ? 20.963 1.142 -16.160 1.00 86.19 217 VAL A C 1
ATOM 1758 O O . VAL A 1 217 ? 19.895 0.825 -15.641 1.00 86.19 217 VAL A O 1
ATOM 1761 N N . PHE A 1 218 ? 21.992 0.293 -16.235 1.00 86.12 218 PHE A N 1
ATOM 1762 C CA . PHE A 1 218 ? 21.930 -1.059 -15.676 1.00 86.12 218 PHE A CA 1
ATOM 1763 C C . PHE A 1 218 ? 21.583 -1.050 -14.180 1.00 86.12 218 PHE A C 1
ATOM 1765 O O . PHE A 1 218 ? 20.672 -1.757 -13.744 1.00 86.12 218 PHE A O 1
ATOM 1772 N N . ALA A 1 219 ? 22.256 -0.200 -13.399 1.00 89.19 219 ALA A N 1
ATOM 1773 C CA . ALA A 1 219 ? 22.011 -0.067 -11.968 1.00 89.19 219 ALA A CA 1
ATOM 1774 C C . ALA A 1 219 ? 20.586 0.424 -11.658 1.00 89.19 219 ALA A C 1
ATOM 1776 O O . ALA A 1 219 ? 19.946 -0.107 -10.752 1.00 89.19 219 ALA A O 1
ATOM 1777 N N . LEU A 1 220 ? 20.050 1.383 -12.422 1.00 88.25 220 LEU A N 1
ATOM 1778 C CA . LEU A 1 220 ? 18.672 1.871 -12.268 1.00 88.25 220 LEU A CA 1
ATOM 1779 C C . LEU A 1 220 ? 17.639 0.780 -12.563 1.00 88.25 220 LEU A C 1
ATOM 1781 O O . LEU A 1 220 ? 16.646 0.639 -11.846 1.00 88.25 220 LEU A O 1
ATOM 1785 N N . ILE A 1 221 ? 17.882 -0.014 -13.601 1.00 85.44 221 ILE A N 1
ATOM 1786 C CA . ILE A 1 221 ? 17.019 -1.124 -13.995 1.00 85.44 221 ILE A CA 1
ATOM 1787 C C . ILE A 1 221 ? 17.050 -2.237 -12.926 1.00 85.44 221 ILE A C 1
ATOM 1789 O O . ILE A 1 221 ? 15.999 -2.776 -12.571 1.00 85.44 221 ILE A O 1
ATOM 1793 N N . ALA A 1 222 ? 18.220 -2.546 -12.360 1.00 88.44 222 ALA A N 1
ATOM 1794 C CA . ALA A 1 222 ? 18.357 -3.494 -11.252 1.00 88.44 222 ALA A CA 1
ATOM 1795 C C . ALA A 1 222 ? 17.711 -2.972 -9.953 1.00 88.44 222 ALA A C 1
ATOM 1797 O O . ALA A 1 222 ? 17.004 -3.709 -9.262 1.00 88.44 222 ALA A O 1
ATOM 1798 N N . ALA A 1 223 ? 17.880 -1.683 -9.645 1.00 90.19 223 ALA A N 1
ATOM 1799 C CA . ALA A 1 223 ? 17.230 -1.033 -8.509 1.00 90.19 223 ALA A CA 1
ATOM 1800 C C . ALA A 1 223 ? 15.697 -1.066 -8.633 1.00 90.19 223 ALA A C 1
ATOM 1802 O O . ALA A 1 223 ? 15.000 -1.267 -7.636 1.00 90.19 223 ALA A O 1
ATOM 1803 N N . TYR A 1 224 ? 15.163 -0.937 -9.851 1.00 89.50 224 TYR A N 1
ATOM 1804 C CA . TYR A 1 224 ? 13.735 -1.110 -10.110 1.00 89.50 224 TYR A CA 1
ATOM 1805 C C . TYR A 1 224 ? 13.249 -2.526 -9.776 1.00 89.50 224 TYR A C 1
ATOM 1807 O O . TYR A 1 224 ? 12.228 -2.663 -9.099 1.00 89.50 224 TYR A O 1
ATOM 1815 N N . LEU A 1 225 ? 13.974 -3.572 -10.185 1.00 88.69 225 LEU A N 1
ATOM 1816 C CA . LEU A 1 225 ? 13.619 -4.950 -9.825 1.00 88.69 225 LEU A CA 1
ATOM 1817 C C . LEU A 1 225 ? 13.634 -5.175 -8.313 1.00 88.69 225 LEU A C 1
ATOM 1819 O O . LEU A 1 225 ? 12.726 -5.813 -7.781 1.00 88.69 225 LEU A O 1
ATOM 1823 N N . LEU A 1 226 ? 14.626 -4.622 -7.611 1.00 91.19 226 LEU A N 1
ATOM 1824 C CA . LEU A 1 226 ? 14.690 -4.704 -6.154 1.00 91.19 226 LEU A CA 1
ATOM 1825 C C . LEU A 1 226 ? 13.474 -4.025 -5.510 1.00 91.19 226 LEU A C 1
ATOM 1827 O O . LEU A 1 226 ? 12.832 -4.591 -4.625 1.00 91.19 226 LEU A O 1
ATOM 1831 N N . TRP A 1 227 ? 13.109 -2.836 -5.992 1.00 90.25 227 TRP A N 1
ATOM 1832 C CA . TRP A 1 227 ? 11.925 -2.122 -5.520 1.00 90.25 227 TRP A CA 1
ATOM 1833 C C . TRP A 1 227 ? 10.629 -2.893 -5.803 1.00 90.25 227 TRP A C 1
ATOM 1835 O O . TRP A 1 227 ? 9.728 -2.934 -4.960 1.00 90.25 227 TRP A O 1
ATOM 1845 N N . ALA A 1 228 ? 10.535 -3.536 -6.970 1.00 91.12 228 ALA A N 1
ATOM 1846 C CA . ALA A 1 228 ? 9.421 -4.404 -7.327 1.00 91.12 228 ALA A CA 1
ATOM 1847 C C . ALA A 1 228 ? 9.333 -5.612 -6.384 1.00 91.12 228 ALA A C 1
ATOM 1849 O O . ALA A 1 228 ? 8.259 -5.869 -5.845 1.00 91.12 228 ALA A O 1
ATOM 1850 N N . ALA A 1 229 ? 10.448 -6.291 -6.101 1.00 90.81 229 ALA A N 1
ATOM 1851 C CA . ALA A 1 229 ? 10.496 -7.420 -5.172 1.00 90.81 229 ALA A CA 1
ATOM 1852 C C . ALA A 1 229 ? 10.048 -7.024 -3.753 1.00 90.81 229 ALA A C 1
ATOM 1854 O O . ALA A 1 229 ? 9.197 -7.689 -3.163 1.00 90.81 229 ALA A O 1
ATOM 1855 N N . ILE A 1 230 ? 10.538 -5.892 -3.230 1.00 91.88 230 ILE A N 1
ATOM 1856 C CA . ILE A 1 230 ? 10.127 -5.370 -1.916 1.00 91.88 230 ILE A CA 1
ATOM 1857 C C . ILE A 1 230 ? 8.618 -5.088 -1.893 1.00 91.88 230 ILE A C 1
ATOM 1859 O O . ILE A 1 230 ? 7.915 -5.524 -0.979 1.00 91.88 230 ILE A O 1
ATOM 1863 N N . LYS A 1 231 ? 8.090 -4.394 -2.911 1.00 90.25 231 LYS A N 1
ATOM 1864 C CA . LYS A 1 231 ? 6.648 -4.114 -3.007 1.00 90.25 231 LYS A CA 1
ATOM 1865 C C . LYS A 1 231 ? 5.807 -5.386 -3.145 1.00 90.25 231 LYS A C 1
ATOM 1867 O O . LYS A 1 231 ? 4.727 -5.449 -2.557 1.00 90.25 231 LYS A O 1
ATOM 1872 N N . GLY A 1 232 ? 6.285 -6.384 -3.886 1.00 89.94 232 GLY A N 1
ATOM 1873 C CA . GLY A 1 232 ? 5.641 -7.691 -4.026 1.00 89.94 232 GLY A CA 1
ATOM 1874 C C . GLY A 1 232 ? 5.516 -8.414 -2.686 1.00 89.94 232 GLY A C 1
ATOM 1875 O O . GLY A 1 232 ? 4.414 -8.818 -2.308 1.00 89.94 232 GLY A O 1
ATOM 1876 N N . ASN A 1 233 ? 6.613 -8.465 -1.924 1.00 90.12 233 ASN A N 1
ATOM 1877 C CA . ASN A 1 233 ? 6.651 -9.055 -0.584 1.00 90.12 233 ASN A CA 1
ATOM 1878 C C . ASN A 1 233 ? 5.660 -8.374 0.368 1.00 90.12 233 ASN A C 1
ATOM 1880 O O . ASN A 1 233 ? 4.912 -9.049 1.069 1.00 90.12 233 ASN A O 1
ATOM 1884 N N . ILE A 1 234 ? 5.602 -7.039 0.355 1.00 89.12 234 ILE A N 1
ATOM 1885 C CA . ILE A 1 234 ? 4.683 -6.260 1.195 1.00 89.12 234 ILE A CA 1
ATOM 1886 C C . ILE A 1 234 ? 3.222 -6.553 0.828 1.00 89.12 234 ILE A C 1
ATOM 1888 O O . ILE A 1 234 ? 2.396 -6.837 1.695 1.00 89.12 234 ILE A O 1
ATOM 1892 N N . LYS A 1 235 ? 2.880 -6.490 -0.461 1.00 85.69 235 LYS A N 1
ATOM 1893 C CA . LYS A 1 235 ? 1.482 -6.548 -0.911 1.00 85.69 235 LYS A CA 1
ATOM 1894 C C . LYS A 1 235 ? 0.879 -7.944 -0.797 1.00 85.69 235 LYS A C 1
ATOM 1896 O O . LYS A 1 235 ? -0.281 -8.072 -0.411 1.00 85.69 235 LYS A O 1
ATOM 1901 N N . PHE A 1 236 ? 1.650 -8.974 -1.136 1.00 84.62 236 PHE A N 1
ATOM 1902 C CA . PHE A 1 236 ? 1.213 -10.357 -0.977 1.00 84.62 236 PHE A CA 1
ATOM 1903 C C . PHE A 1 236 ? 1.311 -10.804 0.485 1.00 84.62 236 PHE A C 1
ATOM 1905 O O . PHE A 1 236 ? 0.367 -11.401 0.997 1.00 84.62 236 PHE A O 1
ATOM 1912 N N . GLY A 1 237 ? 2.400 -10.455 1.180 1.00 79.81 237 GLY A N 1
ATOM 1913 C CA . GLY A 1 237 ? 2.627 -10.840 2.573 1.00 79.81 237 GLY A CA 1
ATOM 1914 C C . GLY A 1 237 ? 1.505 -10.378 3.500 1.00 79.81 237 GLY A C 1
ATOM 1915 O O . GLY A 1 237 ? 0.936 -11.191 4.224 1.00 79.81 237 GLY A O 1
ATOM 1916 N N . PHE A 1 238 ? 1.087 -9.112 3.413 1.00 76.25 238 PHE A N 1
ATOM 1917 C CA . PHE A 1 238 ? -0.001 -8.603 4.257 1.00 76.25 238 PHE A CA 1
ATOM 1918 C C . PHE A 1 238 ? -1.370 -9.237 3.985 1.00 76.25 238 PHE A C 1
ATOM 1920 O O . PHE A 1 238 ? -2.242 -9.169 4.845 1.00 76.25 238 PHE A O 1
ATOM 1927 N N . ARG A 1 239 ? -1.577 -9.854 2.817 1.00 74.38 239 ARG A N 1
ATOM 1928 C CA . ARG A 1 239 ? -2.853 -10.491 2.462 1.00 74.38 239 ARG A CA 1
ATOM 1929 C C . ARG A 1 239 ? -2.899 -11.984 2.781 1.00 74.38 239 ARG A C 1
ATOM 1931 O O . ARG A 1 239 ? -3.983 -12.549 2.801 1.00 74.38 239 ARG A O 1
ATOM 1938 N N . PHE A 1 240 ? -1.747 -12.611 3.008 1.00 69.50 240 PHE A N 1
ATOM 1939 C CA . PHE A 1 240 ? -1.670 -14.007 3.436 1.00 69.50 240 PHE A CA 1
ATOM 1940 C C . PHE A 1 240 ? -1.836 -14.162 4.957 1.00 69.50 240 PHE A C 1
ATOM 1942 O O . PHE A 1 240 ? -2.385 -15.158 5.412 1.00 69.50 240 PHE A O 1
ATOM 1949 N N . PHE A 1 241 ? -1.384 -13.179 5.744 1.00 57.38 241 PHE A N 1
ATOM 1950 C CA . PHE A 1 241 ? -1.404 -13.234 7.214 1.00 57.38 241 PHE A CA 1
ATOM 1951 C C . PHE A 1 241 ? -2.606 -12.537 7.877 1.00 57.38 241 PHE A C 1
ATOM 1953 O O . PHE A 1 241 ? -2.621 -12.429 9.103 1.00 57.38 241 PHE A O 1
ATOM 1960 N N . CYS A 1 242 ? -3.589 -12.055 7.108 1.00 43.41 242 CYS A N 1
ATOM 1961 C CA . CYS A 1 242 ? -4.755 -11.337 7.633 1.00 43.41 242 CYS A CA 1
ATOM 1962 C C . CYS A 1 242 ? -6.079 -11.898 7.113 1.00 43.41 242 CYS A C 1
ATOM 1964 O O . CYS A 1 242 ? -6.138 -12.246 5.912 1.00 43.41 242 CYS A O 1
#

pLDDT: mean 79.78, std 17.77, range [28.94, 96.88]

Organism: NCBI:txid151035